Protein AF-D3B3D6-F1 (afdb_monomer)

Structure (mmCIF, N/CA/C/O backbone):
data_AF-D3B3D6-F1
#
_entry.id   AF-D3B3D6-F1
#
loop_
_atom_site.group_PDB
_atom_site.id
_atom_site.type_symbol
_atom_site.label_atom_id
_atom_site.label_alt_id
_atom_site.label_comp_id
_atom_site.label_asym_id
_atom_site.label_entity_id
_atom_site.label_seq_id
_atom_site.pdbx_PDB_ins_code
_atom_site.Cartn_x
_atom_site.Cartn_y
_atom_site.Cartn_z
_atom_site.occupancy
_atom_site.B_iso_or_equiv
_atom_site.auth_seq_id
_atom_site.auth_comp_id
_atom_site.auth_asym_id
_atom_site.auth_atom_id
_atom_site.pdbx_PDB_model_num
ATOM 1 N N . MET A 1 1 ? 12.688 -12.152 -46.794 1.00 41.19 1 MET A N 1
ATOM 2 C CA . MET A 1 1 ? 12.476 -12.694 -45.439 1.00 41.19 1 MET A CA 1
ATOM 3 C C . MET A 1 1 ? 13.083 -11.679 -44.487 1.00 41.19 1 MET A C 1
ATOM 5 O O . MET A 1 1 ? 14.293 -11.686 -44.304 1.00 41.19 1 MET A O 1
ATOM 9 N N . GLU A 1 2 ? 12.304 -10.694 -44.035 1.00 43.59 2 GLU A N 1
ATOM 10 C CA . GLU A 1 2 ? 12.806 -9.728 -43.050 1.00 43.59 2 GLU A CA 1
ATOM 11 C C . GLU A 1 2 ? 13.083 -10.497 -41.760 1.00 43.59 2 GLU A C 1
ATOM 13 O O . GLU A 1 2 ? 12.178 -11.093 -41.178 1.00 43.59 2 GLU A O 1
ATOM 18 N N . MET A 1 3 ? 14.352 -10.561 -41.352 1.00 46.94 3 MET A N 1
ATOM 19 C CA . MET A 1 3 ? 14.678 -11.007 -40.004 1.00 46.94 3 MET A CA 1
ATOM 20 C C . MET A 1 3 ? 13.991 -10.034 -39.052 1.00 46.94 3 MET A C 1
ATOM 22 O O . MET A 1 3 ? 14.329 -8.850 -39.057 1.00 46.94 3 MET A O 1
ATOM 26 N N . ASN A 1 4 ? 13.031 -10.523 -38.264 1.00 58.44 4 ASN A N 1
ATOM 27 C CA . ASN A 1 4 ? 12.518 -9.790 -37.114 1.00 58.44 4 ASN A CA 1
ATOM 28 C C . ASN A 1 4 ? 13.718 -9.469 -36.225 1.00 58.44 4 ASN A C 1
ATOM 30 O O . ASN A 1 4 ? 14.244 -10.347 -35.543 1.00 58.44 4 ASN A O 1
ATOM 34 N N . LYS A 1 5 ? 14.201 -8.230 -36.300 1.00 76.69 5 LYS A N 1
ATOM 35 C CA . LYS A 1 5 ? 15.296 -7.767 -35.460 1.00 76.69 5 LYS A CA 1
ATOM 36 C C . LYS A 1 5 ? 14.731 -7.602 -34.057 1.00 76.69 5 LYS A C 1
ATOM 38 O O . LYS A 1 5 ? 13.876 -6.752 -33.832 1.00 76.69 5 LYS A O 1
ATOM 43 N N . THR A 1 6 ? 15.156 -8.470 -33.152 1.00 84.19 6 THR A N 1
ATOM 44 C CA . THR A 1 6 ? 14.723 -8.469 -31.756 1.00 84.19 6 THR A CA 1
ATOM 45 C C . THR A 1 6 ? 15.751 -7.764 -30.892 1.00 84.19 6 THR A C 1
ATOM 47 O O . THR A 1 6 ? 16.949 -7.986 -31.067 1.00 84.19 6 THR A O 1
ATOM 50 N N . ILE A 1 7 ? 15.279 -6.956 -29.950 1.00 87.25 7 ILE A N 1
ATOM 51 C CA . ILE A 1 7 ? 16.109 -6.364 -28.904 1.00 87.25 7 ILE A CA 1
ATOM 52 C C . ILE A 1 7 ? 16.272 -7.391 -27.780 1.00 87.25 7 ILE A C 1
ATOM 54 O O . ILE A 1 7 ? 15.295 -7.979 -27.305 1.00 87.25 7 ILE A O 1
ATOM 58 N N . ASP A 1 8 ? 17.516 -7.605 -27.371 1.00 90.62 8 ASP A N 1
ATOM 59 C CA . ASP A 1 8 ? 17.886 -8.415 -26.216 1.00 90.62 8 ASP A CA 1
ATOM 60 C C . ASP A 1 8 ? 17.621 -7.602 -24.939 1.00 90.62 8 ASP A C 1
ATOM 62 O O . ASP A 1 8 ? 18.253 -6.567 -24.721 1.00 90.62 8 ASP A O 1
ATOM 66 N N . LEU A 1 9 ? 16.625 -8.007 -24.146 1.00 92.94 9 LEU A N 1
ATOM 67 C CA . LEU A 1 9 ? 16.167 -7.270 -22.966 1.00 92.94 9 LEU A CA 1
ATOM 68 C C . LEU A 1 9 ? 16.469 -8.064 -21.697 1.00 92.94 9 LEU A C 1
ATOM 70 O O . LEU A 1 9 ? 15.846 -9.097 -21.435 1.00 92.94 9 LEU A O 1
ATOM 74 N N . GLU A 1 10 ? 17.382 -7.535 -20.894 1.00 95.06 10 GLU A N 1
ATOM 75 C CA . GLU A 1 10 ? 17.834 -8.128 -19.641 1.00 95.06 10 GLU A CA 1
ATOM 76 C C . GLU A 1 10 ? 17.326 -7.327 -18.438 1.00 95.06 10 GLU A C 1
ATOM 78 O O . GLU A 1 10 ? 17.214 -6.100 -18.477 1.00 95.06 10 GLU A O 1
ATOM 83 N N . PHE A 1 11 ? 17.015 -8.035 -17.352 1.00 94.69 11 PHE A N 1
ATOM 84 C CA . PHE A 1 11 ? 16.519 -7.448 -16.110 1.00 94.69 11 PHE A CA 1
ATOM 85 C C . PHE A 1 11 ? 17.409 -7.867 -14.949 1.00 94.69 11 PHE A C 1
ATOM 87 O O . PHE A 1 11 ? 17.513 -9.054 -14.634 1.00 94.69 11 PHE A O 1
ATOM 94 N N . GLU A 1 12 ? 18.006 -6.893 -14.275 1.00 93.69 12 GLU A N 1
ATOM 95 C CA . GLU A 1 12 ? 18.933 -7.125 -13.175 1.00 93.69 12 GLU A CA 1
ATOM 96 C C . GLU A 1 12 ? 18.367 -6.630 -11.847 1.00 93.69 12 GLU A C 1
ATOM 98 O O . GLU A 1 12 ? 17.811 -5.536 -11.739 1.00 93.69 12 GLU A O 1
ATOM 103 N N . ASN A 1 13 ? 18.541 -7.436 -10.795 1.00 90.25 13 ASN A N 1
ATOM 104 C CA . ASN A 1 13 ? 18.093 -7.127 -9.432 1.00 90.25 13 ASN A CA 1
ATOM 105 C C . ASN A 1 13 ? 16.583 -6.846 -9.291 1.00 90.25 13 ASN A C 1
ATOM 107 O O . ASN A 1 13 ? 16.141 -6.318 -8.271 1.00 90.25 13 ASN A O 1
ATOM 111 N N . ILE A 1 14 ? 15.772 -7.243 -10.275 1.00 91.31 14 ILE A N 1
ATOM 112 C CA . ILE A 1 14 ? 14.314 -7.111 -10.243 1.00 91.31 14 ILE A CA 1
ATOM 113 C C . ILE A 1 14 ? 13.702 -8.457 -9.859 1.00 91.31 14 ILE A C 1
ATOM 115 O O . ILE A 1 14 ? 13.936 -9.473 -10.507 1.00 91.31 14 ILE A O 1
ATOM 119 N N . ARG A 1 15 ? 12.864 -8.473 -8.818 1.00 88.31 15 ARG A N 1
ATOM 120 C CA . ARG A 1 15 ? 12.203 -9.691 -8.317 1.00 88.31 15 ARG A CA 1
ATOM 121 C C . ARG A 1 15 ? 10.987 -10.103 -9.160 1.00 88.31 15 ARG A C 1
ATOM 123 O O . ARG A 1 15 ? 9.993 -10.550 -8.611 1.00 88.31 15 ARG A O 1
ATOM 130 N N . SER A 1 16 ? 11.030 -9.941 -10.478 1.00 92.06 16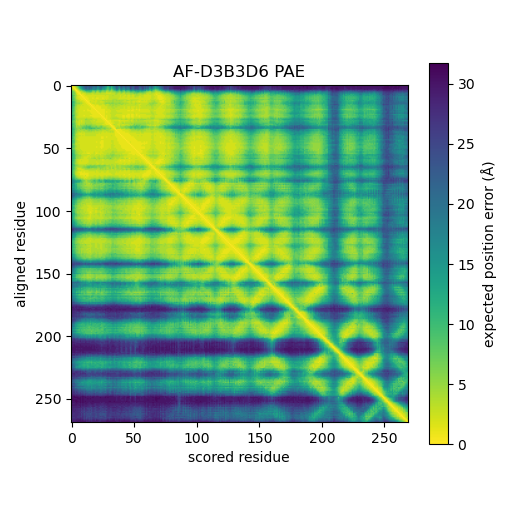 SER A N 1
ATOM 131 C CA . SER A 1 16 ? 9.928 -10.322 -11.376 1.00 92.06 16 SER A CA 1
ATOM 132 C C . SER A 1 16 ? 10.446 -11.181 -12.517 1.00 92.06 16 SER A C 1
ATOM 134 O O . SER A 1 16 ? 11.591 -11.048 -12.934 1.00 92.06 16 SER A O 1
ATOM 136 N N . ASN A 1 17 ? 9.584 -12.037 -13.056 1.00 93.62 17 ASN A N 1
ATOM 137 C CA . ASN A 1 17 ? 9.917 -12.836 -14.229 1.00 93.62 17 ASN A CA 1
ATOM 138 C C . ASN A 1 17 ? 10.117 -11.932 -15.468 1.00 93.62 17 ASN A C 1
ATOM 140 O O . ASN A 1 17 ? 9.250 -11.112 -15.780 1.00 93.62 17 ASN A O 1
ATOM 144 N N . SER A 1 18 ? 11.219 -12.117 -16.201 1.00 92.88 18 SER A N 1
ATOM 145 C CA . SER A 1 18 ? 11.573 -11.333 -17.396 1.00 92.88 18 SER A CA 1
ATOM 146 C C . SER A 1 18 ? 10.506 -11.365 -18.494 1.00 92.88 18 SER A C 1
ATOM 148 O O . SER A 1 18 ? 10.247 -10.354 -19.145 1.00 92.88 18 SER A O 1
ATOM 150 N N . GLU A 1 19 ? 9.832 -12.498 -18.685 1.00 92.69 19 GLU A N 1
ATOM 151 C CA . GLU A 1 19 ? 8.743 -12.633 -19.652 1.00 92.69 19 GLU A CA 1
ATOM 152 C C . GLU A 1 19 ? 7.517 -11.815 -19.234 1.00 92.69 19 GLU A C 1
ATOM 154 O O . GLU A 1 19 ? 6.909 -11.135 -20.064 1.00 92.69 19 GLU A O 1
ATOM 159 N N . TYR A 1 20 ? 7.176 -11.826 -17.942 1.00 94.00 20 TYR A N 1
ATOM 160 C CA . TYR A 1 20 ? 6.113 -10.977 -17.403 1.00 94.00 20 TYR A CA 1
ATOM 161 C C . TYR A 1 20 ? 6.436 -9.494 -17.613 1.00 94.00 20 TYR A C 1
ATOM 163 O O . TYR A 1 20 ? 5.579 -8.748 -18.096 1.00 94.00 20 TYR A O 1
ATOM 171 N N . LEU A 1 21 ? 7.668 -9.075 -17.310 1.00 94.56 21 LEU A N 1
ATOM 172 C CA . LEU A 1 21 ? 8.109 -7.692 -17.489 1.00 94.56 21 LEU A CA 1
ATOM 173 C C . LEU A 1 21 ? 8.059 -7.270 -18.959 1.00 94.56 21 LEU A C 1
ATOM 175 O O . LEU A 1 21 ? 7.470 -6.236 -19.279 1.00 94.56 21 LEU A O 1
ATOM 179 N N . ARG A 1 22 ? 8.582 -8.104 -19.866 1.00 94.31 22 ARG A N 1
ATOM 180 C CA . ARG A 1 22 ? 8.547 -7.836 -21.308 1.00 94.31 22 ARG A CA 1
ATOM 181 C C . ARG A 1 22 ? 7.118 -7.726 -21.827 1.00 94.31 22 ARG A C 1
ATOM 183 O O . ARG A 1 22 ? 6.804 -6.786 -22.545 1.00 94.31 22 ARG A O 1
ATOM 190 N N . ARG A 1 23 ? 6.225 -8.643 -21.446 1.00 94.12 23 ARG A N 1
ATOM 191 C CA . ARG A 1 23 ? 4.823 -8.630 -21.903 1.00 94.12 23 ARG A CA 1
ATOM 192 C C . ARG A 1 23 ? 4.019 -7.455 -21.346 1.00 94.12 23 ARG A C 1
ATOM 194 O O . ARG A 1 23 ? 3.112 -6.982 -22.029 1.00 94.12 23 ARG A O 1
ATOM 201 N N . THR A 1 24 ? 4.324 -7.017 -20.126 1.00 93.94 24 THR A N 1
ATOM 202 C CA . THR A 1 24 ? 3.530 -6.008 -19.407 1.00 93.94 24 THR A CA 1
ATOM 203 C C . THR A 1 24 ? 4.013 -4.588 -19.681 1.00 93.94 24 THR A C 1
ATOM 205 O O . THR A 1 24 ? 3.191 -3.723 -19.970 1.00 93.94 24 THR A O 1
ATOM 208 N N . TYR A 1 25 ? 5.326 -4.354 -19.628 1.00 94.94 25 TYR A N 1
ATOM 209 C CA . TYR A 1 25 ? 5.914 -3.012 -19.694 1.00 94.94 25 TYR A CA 1
ATOM 210 C C . TYR A 1 25 ? 6.617 -2.735 -21.029 1.00 94.94 25 TYR A C 1
ATOM 212 O O . TYR A 1 25 ? 6.580 -1.609 -21.510 1.00 94.94 25 TYR A O 1
ATOM 220 N N . PHE A 1 26 ? 7.166 -3.763 -21.687 1.00 95.06 26 PHE A N 1
ATOM 221 C CA . PHE A 1 26 ? 8.016 -3.599 -22.879 1.00 95.06 26 PHE A CA 1
ATOM 222 C C . PHE A 1 26 ? 7.494 -4.338 -24.120 1.00 95.06 26 PHE A C 1
ATOM 224 O O . PHE A 1 26 ? 8.266 -4.787 -24.968 1.00 95.06 26 PHE A O 1
ATOM 231 N N . LYS A 1 27 ? 6.167 -4.480 -24.249 1.00 92.38 27 LYS A N 1
ATOM 232 C CA . LYS A 1 27 ? 5.526 -5.322 -25.278 1.00 92.38 27 LYS A CA 1
ATOM 233 C C . LYS A 1 27 ? 5.940 -4.965 -26.709 1.00 92.38 27 LYS A C 1
ATOM 235 O O . LYS A 1 27 ? 5.967 -5.838 -27.569 1.00 92.38 27 LYS A O 1
ATOM 240 N N . ASN A 1 28 ? 6.222 -3.688 -26.964 1.00 91.06 28 ASN A N 1
ATOM 241 C CA . ASN A 1 28 ? 6.511 -3.163 -28.297 1.00 91.06 28 ASN A CA 1
ATOM 242 C C . ASN A 1 28 ? 7.973 -2.731 -28.467 1.00 91.06 28 ASN A C 1
ATOM 244 O O . ASN A 1 28 ? 8.266 -2.015 -29.422 1.00 91.06 28 ASN A O 1
ATOM 248 N N . ILE A 1 29 ? 8.873 -3.148 -27.570 1.00 89.75 29 ILE A N 1
ATOM 249 C CA . ILE A 1 29 ? 10.264 -2.677 -27.559 1.00 89.75 29 ILE A CA 1
ATOM 250 C C . ILE A 1 29 ? 10.967 -2.896 -28.907 1.00 89.75 29 ILE A C 1
ATOM 252 O O . ILE A 1 29 ? 11.635 -1.996 -29.405 1.00 89.75 29 ILE A O 1
ATOM 256 N N . ASP A 1 30 ? 10.703 -4.029 -29.564 1.00 89.44 30 ASP A N 1
ATOM 257 C CA . ASP A 1 30 ? 11.322 -4.410 -30.840 1.00 89.44 30 ASP A CA 1
ATOM 258 C C . ASP A 1 30 ? 11.006 -3.434 -31.996 1.00 89.44 30 ASP A C 1
ATOM 260 O O . ASP A 1 30 ? 11.740 -3.378 -32.979 1.00 89.44 30 ASP A O 1
ATOM 264 N N . ARG A 1 31 ? 9.953 -2.606 -31.882 1.00 87.44 31 ARG A N 1
ATOM 265 C CA . ARG A 1 31 ? 9.626 -1.573 -32.888 1.00 87.44 31 ARG A CA 1
ATOM 266 C C . ARG A 1 31 ? 10.635 -0.429 -32.929 1.00 87.44 31 ARG A C 1
ATOM 268 O O . ARG A 1 31 ? 10.688 0.286 -33.924 1.00 87.44 31 ARG A O 1
ATOM 275 N N . TYR A 1 32 ? 11.403 -0.254 -31.859 1.00 85.50 32 TYR A N 1
ATOM 276 C CA . TYR A 1 32 ? 12.372 0.829 -31.704 1.00 85.50 32 TYR A CA 1
ATOM 277 C C . TYR A 1 32 ? 13.808 0.380 -32.010 1.00 85.50 32 TYR A C 1
ATOM 279 O O . TYR A 1 32 ? 14.767 1.091 -31.696 1.00 85.50 32 TYR A O 1
ATOM 287 N N . TYR A 1 33 ? 13.970 -0.796 -32.630 1.00 81.56 33 TYR A N 1
ATOM 288 C CA . TYR A 1 33 ? 15.270 -1.326 -33.029 1.00 81.56 33 TYR A CA 1
ATOM 289 C C . TYR A 1 33 ? 16.022 -0.328 -33.925 1.00 81.56 33 TYR A C 1
ATOM 291 O O . TYR A 1 33 ? 15.515 0.113 -34.956 1.00 81.56 33 TYR A O 1
ATOM 299 N N . GLY A 1 34 ? 17.258 0.013 -33.550 1.00 73.38 34 GLY A N 1
ATOM 300 C CA . GLY A 1 34 ? 18.117 0.937 -34.301 1.00 73.38 34 GLY A CA 1
ATOM 301 C C . GLY A 1 34 ? 17.789 2.428 -34.132 1.00 73.38 34 GLY A C 1
ATOM 302 O O . GLY A 1 34 ? 18.557 3.268 -34.596 1.00 73.38 34 GLY A O 1
ATOM 303 N N . THR A 1 35 ? 16.708 2.790 -33.431 1.00 83.44 35 THR A N 1
ATOM 304 C CA . THR A 1 35 ? 16.364 4.187 -33.107 1.00 83.44 35 THR A CA 1
ATOM 305 C C . THR A 1 35 ? 16.658 4.491 -31.639 1.00 83.44 35 THR A C 1
ATOM 307 O O . THR A 1 35 ? 15.764 4.458 -30.795 1.00 83.44 35 THR A O 1
ATOM 310 N N . ARG A 1 36 ? 17.923 4.801 -31.322 1.00 82.12 36 ARG A N 1
ATOM 311 C CA . ARG A 1 36 ? 18.407 4.939 -29.933 1.00 82.12 36 ARG A CA 1
ATOM 312 C C . ARG A 1 36 ? 17.620 5.955 -29.099 1.00 82.12 36 ARG A C 1
ATOM 314 O O . ARG A 1 36 ? 17.351 5.677 -27.941 1.00 82.12 36 ARG A O 1
ATOM 321 N N . ALA A 1 37 ? 17.254 7.106 -29.667 1.00 85.56 37 ALA A N 1
ATOM 322 C CA . ALA A 1 37 ? 16.509 8.140 -28.942 1.00 85.56 37 ALA A CA 1
ATOM 323 C C . ALA A 1 37 ? 15.120 7.640 -28.505 1.00 85.56 37 ALA A C 1
ATOM 325 O O . ALA A 1 37 ? 14.843 7.567 -27.318 1.00 85.56 37 ALA A O 1
ATOM 326 N N . HIS A 1 38 ? 14.302 7.168 -29.450 1.00 87.62 38 HIS A N 1
ATOM 327 C CA . HIS A 1 38 ? 12.963 6.652 -29.147 1.00 87.62 38 HIS A CA 1
ATOM 328 C C . HIS A 1 38 ? 12.973 5.396 -28.271 1.00 87.62 38 HIS A C 1
ATOM 330 O O . HIS A 1 38 ? 12.057 5.191 -27.481 1.00 87.62 38 HIS A O 1
ATOM 336 N N . LEU A 1 39 ? 14.005 4.555 -28.401 1.00 89.69 39 LEU A N 1
ATOM 337 C CA . LEU A 1 39 ? 14.180 3.393 -27.537 1.00 89.69 39 LEU A CA 1
ATOM 338 C C . LEU A 1 39 ? 14.406 3.816 -26.079 1.00 89.69 39 LEU A C 1
ATOM 340 O O . LEU A 1 39 ? 13.811 3.222 -25.187 1.00 89.69 39 LEU A O 1
ATOM 344 N N . ARG A 1 40 ? 15.226 4.848 -25.840 1.00 91.12 40 ARG A N 1
ATOM 345 C CA . ARG A 1 40 ? 15.470 5.392 -24.495 1.00 91.12 40 ARG A CA 1
ATOM 346 C C . ARG A 1 40 ? 14.193 5.939 -23.867 1.00 91.12 40 ARG A C 1
ATOM 348 O O . ARG A 1 40 ? 13.861 5.513 -22.767 1.00 91.12 40 ARG A O 1
ATOM 355 N N . ASP A 1 41 ? 13.456 6.774 -24.599 1.00 91.81 41 ASP A N 1
ATOM 356 C CA . ASP A 1 41 ? 12.187 7.346 -24.125 1.00 91.81 41 ASP A CA 1
ATOM 357 C C . ASP A 1 41 ? 11.190 6.236 -23.744 1.00 91.81 41 ASP A C 1
ATOM 359 O O . ASP A 1 41 ? 10.588 6.253 -22.673 1.00 91.81 41 ASP A O 1
ATOM 363 N N . TYR A 1 42 ? 11.071 5.203 -24.588 1.00 93.81 42 TYR A N 1
ATOM 364 C CA . TYR A 1 42 ? 10.188 4.063 -24.329 1.00 93.81 42 TYR A CA 1
ATOM 365 C C . TYR A 1 42 ? 10.602 3.248 -23.093 1.00 93.81 42 TYR A C 1
ATOM 367 O O . TYR A 1 42 ? 9.743 2.765 -22.349 1.00 93.81 42 TYR A O 1
ATOM 375 N N . ILE A 1 43 ? 11.909 3.063 -22.874 1.00 94.62 43 ILE A N 1
ATOM 376 C CA . ILE A 1 43 ? 12.417 2.348 -21.698 1.00 94.62 43 ILE A CA 1
ATOM 377 C C . ILE A 1 43 ? 12.139 3.149 -20.429 1.00 94.62 43 ILE A C 1
ATOM 379 O O . ILE A 1 43 ? 11.680 2.573 -19.442 1.00 94.62 43 ILE A O 1
ATOM 383 N N . GLU A 1 44 ? 12.383 4.456 -20.465 1.00 95.12 44 GLU A N 1
ATOM 384 C CA . GLU A 1 44 ? 12.149 5.360 -19.342 1.00 95.12 44 GLU A CA 1
ATOM 385 C C . GLU A 1 44 ? 10.669 5.372 -18.937 1.00 95.12 44 GLU A C 1
ATOM 387 O O . GLU A 1 44 ? 10.355 5.138 -17.769 1.00 95.12 44 GLU A O 1
ATOM 392 N N . ASP A 1 45 ? 9.752 5.488 -19.901 1.00 95.00 45 ASP A N 1
ATOM 393 C CA . ASP A 1 45 ? 8.310 5.359 -19.659 1.00 95.00 45 ASP A CA 1
ATOM 394 C C . ASP A 1 45 ? 7.953 4.003 -19.023 1.00 95.00 45 ASP A C 1
ATOM 396 O O . ASP A 1 45 ? 7.160 3.927 -18.077 1.00 95.00 45 ASP A O 1
ATOM 400 N N . GLY A 1 46 ? 8.553 2.915 -19.516 1.00 95.38 46 GLY A N 1
ATOM 401 C CA . GLY A 1 46 ? 8.376 1.574 -18.961 1.00 95.38 46 GLY A CA 1
ATOM 402 C C . GLY A 1 46 ? 8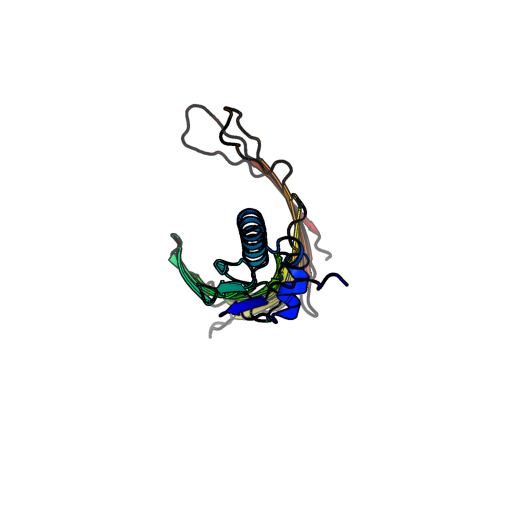.840 1.470 -17.506 1.00 95.38 46 GLY A C 1
ATOM 403 O O . GLY A 1 46 ? 8.131 0.898 -16.674 1.00 95.38 46 GLY A O 1
ATOM 404 N N . ILE A 1 47 ? 9.986 2.069 -17.178 1.00 95.31 47 ILE A N 1
ATOM 405 C CA . ILE A 1 47 ? 10.532 2.116 -15.815 1.00 95.31 47 ILE A CA 1
ATOM 406 C C . ILE A 1 47 ? 9.636 2.947 -14.898 1.00 95.31 47 ILE A C 1
ATOM 408 O O . ILE A 1 47 ? 9.303 2.477 -13.812 1.00 95.31 47 ILE A O 1
ATOM 412 N N . ILE A 1 48 ? 9.158 4.111 -15.342 1.00 95.19 48 ILE A N 1
ATOM 413 C CA . ILE A 1 48 ? 8.216 4.944 -14.575 1.00 95.19 48 ILE A CA 1
ATOM 414 C C . ILE A 1 48 ? 6.934 4.158 -14.256 1.00 95.19 48 ILE A C 1
ATOM 416 O O . ILE A 1 48 ? 6.409 4.216 -13.140 1.00 95.19 48 ILE A O 1
ATOM 420 N N . LEU A 1 49 ? 6.421 3.379 -15.213 1.00 94.31 49 LEU A N 1
ATOM 421 C CA . LEU A 1 49 ? 5.267 2.506 -14.985 1.00 94.31 49 LEU A CA 1
ATOM 422 C C . LEU A 1 49 ? 5.578 1.385 -13.985 1.00 94.31 49 LEU A C 1
ATOM 424 O O . LEU A 1 49 ? 4.747 1.095 -13.124 1.00 94.31 49 LEU A O 1
ATOM 428 N N . MET A 1 50 ? 6.761 0.774 -14.070 1.00 94.50 50 MET A N 1
ATOM 429 C CA . MET A 1 50 ? 7.221 -0.238 -13.116 1.00 94.50 50 MET A CA 1
ATOM 430 C C . MET A 1 50 ? 7.369 0.334 -11.700 1.00 94.50 50 MET A C 1
ATOM 432 O O . MET A 1 50 ? 6.949 -0.315 -10.741 1.00 94.50 50 MET A O 1
ATOM 436 N N . GLU A 1 51 ? 7.910 1.544 -11.554 1.00 93.00 51 GLU A N 1
ATOM 437 C CA . GLU A 1 51 ? 8.001 2.263 -10.277 1.00 93.00 51 GLU A CA 1
ATOM 438 C C . GLU A 1 51 ? 6.615 2.523 -9.690 1.00 93.00 51 GLU A C 1
ATOM 440 O O . GLU A 1 51 ? 6.335 2.182 -8.538 1.00 93.00 51 GLU A O 1
ATOM 445 N N . ARG A 1 52 ? 5.701 3.050 -10.510 1.00 91.38 52 ARG A N 1
ATOM 446 C CA . ARG A 1 52 ? 4.320 3.340 -10.109 1.00 91.38 52 ARG A CA 1
ATOM 447 C C . ARG A 1 52 ? 3.559 2.091 -9.661 1.00 91.38 52 ARG A C 1
ATOM 449 O O . ARG A 1 52 ? 2.784 2.154 -8.706 1.00 91.38 52 ARG A O 1
ATOM 456 N N . ASP A 1 53 ? 3.750 0.978 -10.358 1.00 92.75 53 ASP A N 1
ATOM 457 C CA . ASP A 1 53 ? 3.086 -0.296 -10.069 1.00 92.75 53 ASP A CA 1
ATOM 458 C C . ASP A 1 53 ? 3.765 -1.063 -8.909 1.00 92.75 53 ASP A C 1
ATOM 460 O O . ASP A 1 53 ? 3.300 -2.135 -8.506 1.00 92.75 53 ASP A O 1
ATOM 464 N N . GLY A 1 54 ? 4.859 -0.527 -8.354 1.00 91.56 54 GLY A N 1
ATOM 465 C CA . GLY A 1 54 ? 5.607 -1.140 -7.260 1.00 91.56 54 GLY A CA 1
ATOM 466 C C . GLY A 1 54 ? 6.341 -2.409 -7.685 1.00 91.56 54 GLY A C 1
ATOM 467 O O . GLY A 1 54 ? 6.388 -3.369 -6.926 1.00 91.56 54 GLY A O 1
ATOM 468 N N . ILE A 1 55 ? 6.866 -2.461 -8.909 1.00 94.00 55 ILE A N 1
ATOM 469 C CA . ILE A 1 55 ? 7.749 -3.539 -9.385 1.00 94.00 55 ILE A CA 1
ATOM 470 C C . ILE A 1 55 ? 9.181 -3.329 -8.887 1.00 94.00 55 ILE A C 1
ATOM 472 O O . ILE A 1 55 ? 9.882 -4.294 -8.570 1.00 94.00 55 ILE A O 1
ATOM 476 N N . LEU A 1 56 ? 9.605 -2.071 -8.816 1.00 92.38 56 LEU A N 1
ATOM 477 C CA . LEU A 1 56 ? 10.897 -1.630 -8.307 1.00 92.38 56 LEU A CA 1
ATOM 478 C C . LEU A 1 56 ? 10.734 -0.248 -7.661 1.00 92.38 56 LEU A C 1
ATOM 480 O O . LEU A 1 56 ? 9.774 0.457 -7.951 1.00 92.38 56 LEU A O 1
ATOM 484 N N . SER A 1 57 ? 11.631 0.126 -6.749 1.00 88.69 57 SER A N 1
ATOM 485 C CA . SER A 1 57 ? 11.559 1.440 -6.084 1.00 88.69 57 SER A CA 1
ATOM 486 C C . SER A 1 57 ? 12.222 2.553 -6.879 1.00 88.69 57 SER A C 1
ATOM 488 O O . SER A 1 57 ? 11.861 3.711 -6.719 1.00 88.69 57 SER A O 1
ATOM 490 N N . GLN A 1 58 ? 13.268 2.200 -7.624 1.00 92.00 58 GLN A N 1
ATOM 491 C CA . GLN A 1 58 ? 14.048 3.118 -8.437 1.00 92.00 58 GLN A CA 1
ATOM 492 C C . GLN A 1 58 ? 14.793 2.310 -9.498 1.00 92.00 58 GLN A C 1
ATOM 494 O O . GLN A 1 58 ? 15.540 1.384 -9.143 1.00 92.00 58 GLN A O 1
ATOM 499 N N . GLY A 1 59 ? 14.540 2.614 -10.765 1.00 91.19 59 GLY A N 1
ATOM 500 C CA . GLY A 1 59 ? 15.114 1.910 -11.907 1.00 91.19 59 GLY A CA 1
ATOM 501 C C . GLY A 1 59 ? 16.196 2.726 -12.599 1.00 91.19 59 GLY A C 1
ATOM 502 O O . GLY A 1 59 ? 16.201 3.951 -12.537 1.00 91.19 59 GLY A O 1
ATOM 503 N N . ASP A 1 60 ? 17.105 2.025 -13.258 1.00 94.56 60 ASP A N 1
ATOM 504 C CA . ASP A 1 60 ? 18.058 2.586 -14.210 1.00 94.56 60 ASP A CA 1
ATOM 505 C C . ASP A 1 60 ? 18.133 1.676 -15.436 1.00 94.56 60 ASP A C 1
ATOM 507 O O . ASP A 1 60 ? 17.653 0.534 -15.405 1.00 94.56 60 ASP A O 1
ATOM 511 N N . TYR A 1 61 ? 18.726 2.166 -16.518 1.00 95.19 61 TYR A N 1
ATOM 512 C CA . TYR A 1 61 ? 18.894 1.381 -17.727 1.00 95.19 61 TYR A CA 1
ATOM 513 C C . TYR A 1 61 ? 20.175 1.701 -18.492 1.00 95.19 61 TYR A C 1
ATOM 515 O O . TYR A 1 61 ? 20.680 2.822 -18.509 1.00 95.19 61 TYR A O 1
ATOM 523 N N . LEU A 1 62 ? 20.660 0.696 -19.216 1.00 93.94 62 LEU A N 1
ATOM 524 C CA . LEU A 1 62 ? 21.760 0.811 -20.164 1.00 93.94 62 LEU A CA 1
ATOM 525 C C . LEU A 1 62 ? 21.299 0.328 -21.537 1.00 93.94 62 LEU A C 1
ATOM 527 O O . LEU A 1 62 ? 20.656 -0.711 -21.661 1.00 93.94 62 LEU A O 1
ATOM 531 N N . VAL A 1 63 ? 21.644 1.088 -22.578 1.00 91.69 63 VAL A N 1
ATOM 532 C CA . VAL A 1 63 ? 21.382 0.730 -23.980 1.00 91.69 63 VAL A CA 1
ATOM 533 C C . VAL A 1 63 ? 22.711 0.626 -24.710 1.00 91.69 63 VAL A C 1
ATOM 535 O O . VAL A 1 63 ? 23.468 1.609 -24.732 1.00 91.69 63 VAL A O 1
ATOM 538 N N . SER A 1 64 ? 22.966 -0.529 -25.331 1.00 88.94 64 SER A N 1
ATOM 539 C CA . SER A 1 64 ? 24.161 -0.766 -26.144 1.00 88.94 64 SER A CA 1
ATOM 540 C C . SER A 1 64 ? 24.283 0.254 -27.280 1.00 88.94 64 SER A C 1
ATOM 542 O O . SER A 1 64 ? 23.307 0.887 -27.696 1.00 88.94 64 SER A O 1
ATOM 544 N N . ASP A 1 65 ? 25.496 0.452 -27.790 1.00 82.56 65 ASP A N 1
ATOM 545 C CA . ASP A 1 65 ? 25.747 1.489 -28.798 1.00 82.56 65 ASP A CA 1
ATOM 546 C C . ASP A 1 65 ? 25.057 1.220 -30.140 1.00 82.56 65 ASP A C 1
ATOM 548 O O . ASP A 1 65 ? 24.664 2.161 -30.828 1.00 82.56 65 ASP A O 1
ATOM 552 N N . ASP A 1 66 ? 24.839 -0.050 -30.472 1.00 82.00 66 ASP A N 1
ATOM 553 C CA . ASP A 1 66 ? 24.087 -0.508 -31.641 1.00 82.00 66 ASP A CA 1
ATOM 554 C C . ASP A 1 66 ? 22.565 -0.598 -31.399 1.00 82.00 66 ASP A C 1
ATOM 556 O O . ASP A 1 66 ? 21.808 -0.873 -32.332 1.00 82.00 66 ASP A O 1
ATOM 560 N N . GLY A 1 67 ? 22.101 -0.357 -30.165 1.00 80.56 67 GLY A N 1
ATOM 561 C CA . GLY A 1 67 ? 20.690 -0.424 -29.775 1.00 80.56 67 GLY A CA 1
ATOM 562 C C . GLY A 1 67 ? 20.082 -1.827 -29.838 1.00 80.56 67 GLY A C 1
ATOM 563 O O . GLY A 1 67 ? 18.857 -1.950 -29.880 1.00 80.56 67 GLY A O 1
ATOM 564 N N . SER A 1 68 ? 20.914 -2.871 -29.885 1.00 85.62 68 SER A N 1
ATOM 565 C CA . SER A 1 68 ? 20.474 -4.268 -29.951 1.00 85.62 68 SER A CA 1
ATOM 566 C C . SER A 1 68 ? 20.227 -4.883 -28.573 1.00 85.62 68 SER A C 1
ATOM 568 O O . SER A 1 68 ? 19.452 -5.834 -28.479 1.00 85.62 68 SER A O 1
ATOM 570 N N . ARG A 1 69 ? 20.829 -4.328 -27.511 1.00 90.38 69 ARG A N 1
ATOM 571 C CA . ARG A 1 69 ? 20.687 -4.794 -26.129 1.00 90.38 69 ARG A CA 1
ATOM 572 C C . ARG A 1 69 ? 20.294 -3.669 -25.180 1.00 90.38 69 ARG A C 1
ATOM 574 O O . ARG A 1 69 ? 20.829 -2.559 -25.237 1.00 90.38 69 ARG A O 1
ATOM 581 N N . VAL A 1 70 ? 19.381 -3.999 -24.276 1.00 93.81 70 VAL A N 1
ATOM 582 C CA . VAL A 1 70 ? 18.904 -3.139 -23.199 1.00 93.81 70 VAL A CA 1
ATOM 583 C C . VAL A 1 70 ? 18.979 -3.911 -21.889 1.00 93.81 70 VAL A C 1
ATOM 585 O O . VAL A 1 70 ? 18.427 -5.003 -21.781 1.00 93.81 70 VAL A O 1
ATOM 588 N N . THR A 1 71 ? 19.598 -3.313 -20.881 1.00 95.44 71 THR A N 1
ATOM 589 C CA . THR A 1 71 ? 19.626 -3.850 -19.519 1.00 95.44 71 THR A CA 1
ATOM 590 C C . THR A 1 71 ? 18.888 -2.881 -18.610 1.00 95.44 71 THR A C 1
ATOM 592 O O . THR A 1 71 ? 19.232 -1.701 -18.568 1.00 95.44 71 THR A O 1
ATOM 595 N N . VAL A 1 72 ? 17.864 -3.360 -17.905 1.00 95.75 72 VAL A N 1
ATOM 596 C CA . VAL A 1 72 ? 17.113 -2.587 -16.906 1.00 95.75 72 VAL A CA 1
ATOM 597 C C . VAL A 1 72 ? 17.478 -3.096 -15.517 1.00 95.75 72 VAL A C 1
ATOM 599 O O . VAL A 1 72 ? 17.312 -4.282 -15.225 1.00 95.75 72 VAL A O 1
ATOM 602 N N . THR A 1 73 ? 17.922 -2.202 -14.640 1.00 94.88 73 THR A N 1
ATOM 603 C CA . THR A 1 73 ? 18.462 -2.559 -13.324 1.00 94.88 73 THR A CA 1
ATOM 604 C C . THR A 1 73 ? 17.689 -1.858 -12.212 1.00 94.88 73 THR A C 1
ATOM 606 O O . THR A 1 73 ? 17.451 -0.653 -12.258 1.00 94.88 73 THR A O 1
ATOM 609 N N . ALA A 1 74 ? 17.309 -2.594 -11.165 1.00 92.06 74 ALA A N 1
ATOM 610 C CA . ALA A 1 74 ? 16.794 -1.978 -9.941 1.00 92.06 74 ALA A CA 1
ATOM 611 C C . ALA A 1 74 ? 17.953 -1.480 -9.062 1.00 92.06 74 ALA A C 1
ATOM 613 O O . ALA A 1 74 ? 18.743 -2.281 -8.558 1.00 92.06 74 ALA A O 1
ATOM 614 N N . ILE A 1 75 ? 18.025 -0.166 -8.821 1.00 88.25 75 ILE A N 1
ATOM 615 C CA . ILE A 1 75 ? 19.075 0.450 -7.986 1.00 88.25 75 ILE A CA 1
ATOM 616 C C . ILE A 1 75 ? 18.882 0.080 -6.508 1.00 88.25 75 ILE A C 1
ATOM 618 O O . ILE A 1 75 ? 19.842 -0.130 -5.764 1.00 88.25 75 ILE A O 1
ATOM 622 N N . LYS A 1 76 ? 17.625 0.002 -6.058 1.00 84.56 76 LYS A N 1
ATOM 623 C CA . LYS A 1 76 ? 17.264 -0.276 -4.662 1.00 84.56 76 LYS A CA 1
ATOM 624 C C . LYS A 1 76 ? 16.529 -1.604 -4.553 1.00 84.56 76 LYS A C 1
ATOM 626 O O . LYS A 1 76 ? 15.618 -1.886 -5.322 1.00 84.56 76 LYS A O 1
ATOM 631 N N . ARG A 1 77 ? 16.852 -2.373 -3.507 1.00 73.69 77 ARG A N 1
ATOM 632 C CA . ARG A 1 77 ? 16.230 -3.677 -3.195 1.00 73.69 77 ARG A CA 1
ATOM 633 C C . ARG A 1 77 ? 14.758 -3.596 -2.759 1.00 73.69 77 ARG A C 1
ATOM 635 O O . ARG A 1 77 ? 14.157 -4.632 -2.498 1.00 73.69 77 ARG A O 1
ATOM 642 N N . GLY A 1 78 ? 14.205 -2.388 -2.640 1.00 81.50 78 GLY A N 1
ATOM 643 C CA . GLY A 1 78 ? 12.807 -2.148 -2.290 1.00 81.50 78 GLY A CA 1
ATOM 644 C C . GLY A 1 78 ? 12.398 -2.583 -0.891 1.00 81.50 78 GLY A C 1
ATOM 645 O O . GLY A 1 78 ? 11.233 -2.886 -0.686 1.00 81.50 78 GLY A O 1
ATOM 646 N N . ILE A 1 79 ? 13.334 -2.615 0.060 1.00 88.69 79 ILE A N 1
ATOM 647 C CA . ILE A 1 79 ? 13.046 -2.800 1.486 1.00 88.69 79 ILE A CA 1
ATOM 648 C C . ILE A 1 79 ? 13.267 -1.457 2.182 1.00 88.69 79 ILE A C 1
ATOM 650 O O . ILE A 1 79 ? 14.342 -0.871 2.035 1.00 88.69 79 ILE A O 1
ATOM 654 N N . SER A 1 80 ? 12.279 -0.994 2.941 1.00 88.12 80 SER A N 1
ATOM 655 C CA . SER A 1 80 ? 12.330 0.250 3.718 1.00 88.12 80 SER A CA 1
ATOM 656 C C . SER A 1 80 ? 12.002 -0.013 5.181 1.00 88.12 80 SER A C 1
ATOM 658 O O . SER A 1 80 ? 11.080 -0.762 5.496 1.00 88.12 80 SER A O 1
ATOM 660 N N . LEU A 1 81 ? 12.778 0.604 6.072 1.00 92.31 81 LEU A N 1
ATOM 661 C CA . LEU A 1 81 ? 12.524 0.640 7.506 1.00 92.31 81 LEU A CA 1
ATOM 662 C C . LEU A 1 81 ? 12.494 2.102 7.936 1.00 92.31 81 LEU A C 1
ATOM 664 O O . LEU A 1 81 ? 13.527 2.768 7.944 1.00 92.31 81 LEU A O 1
ATOM 668 N N . ASP A 1 82 ? 11.320 2.563 8.337 1.00 90.00 82 ASP A N 1
ATOM 669 C CA . ASP A 1 82 ? 11.080 3.931 8.767 1.00 90.00 82 ASP A CA 1
ATOM 670 C C . ASP A 1 82 ? 10.684 3.939 10.240 1.00 90.00 82 ASP A C 1
ATOM 672 O O . ASP A 1 82 ? 9.937 3.083 10.715 1.00 90.00 82 ASP A O 1
ATOM 676 N N . THR A 1 83 ? 11.191 4.903 11.001 1.00 90.19 83 THR A N 1
ATOM 677 C CA . THR A 1 83 ? 10.757 5.132 12.382 1.00 90.19 83 THR A CA 1
ATOM 678 C C . THR A 1 83 ? 10.525 6.616 12.595 1.00 90.19 83 THR A C 1
ATOM 680 O O . THR A 1 83 ? 11.414 7.425 12.347 1.00 90.19 83 THR A O 1
ATOM 683 N N . SER A 1 84 ? 9.334 6.968 13.071 1.00 89.62 84 SER A N 1
ATOM 684 C CA . SER A 1 84 ? 8.934 8.337 13.373 1.00 89.62 84 SER A CA 1
ATOM 685 C C . SER A 1 84 ? 8.549 8.481 14.844 1.00 89.62 84 SER A C 1
ATOM 687 O O . SER A 1 84 ? 7.975 7.576 15.454 1.00 89.62 84 SER A O 1
ATOM 689 N N . PHE A 1 85 ? 8.858 9.649 15.401 1.00 86.19 85 PHE A N 1
ATOM 690 C CA . PHE A 1 85 ? 8.415 10.082 16.721 1.00 86.19 85 PHE A CA 1
ATOM 691 C C . PHE A 1 85 ? 7.528 11.303 16.527 1.00 86.19 85 PHE A C 1
ATOM 693 O O . PHE A 1 85 ? 7.972 12.319 15.993 1.00 86.19 85 PHE A O 1
ATOM 700 N N . ASN A 1 86 ? 6.268 11.179 16.913 1.00 81.69 86 ASN A N 1
ATOM 701 C CA . ASN A 1 86 ? 5.291 12.245 16.773 1.00 81.69 86 ASN A CA 1
ATOM 702 C C . ASN A 1 86 ? 5.291 13.145 18.021 1.00 81.69 86 ASN A C 1
ATOM 704 O O . ASN A 1 86 ? 5.797 12.777 19.082 1.00 81.69 86 ASN A O 1
ATOM 708 N N . THR A 1 87 ? 4.719 14.345 17.904 1.00 78.62 87 THR A N 1
ATOM 709 C CA . THR A 1 87 ? 4.642 15.333 18.999 1.00 78.62 87 THR A CA 1
ATOM 710 C C . THR A 1 87 ? 3.771 14.881 20.169 1.00 78.62 87 THR A C 1
ATOM 712 O O . THR A 1 87 ? 3.937 15.365 21.282 1.00 78.62 87 THR A O 1
ATOM 715 N N . ASP A 1 88 ? 2.865 13.935 19.933 1.00 78.50 88 ASP A N 1
ATOM 716 C CA . ASP A 1 88 ? 2.094 13.222 20.955 1.00 78.50 88 ASP A CA 1
ATOM 717 C C . ASP A 1 88 ? 2.899 12.074 21.607 1.00 78.50 88 ASP A C 1
ATOM 719 O O . ASP A 1 88 ? 2.319 11.189 22.229 1.00 78.50 88 ASP A O 1
ATOM 723 N N . LEU A 1 89 ? 4.229 12.069 21.426 1.00 79.12 89 LEU A N 1
ATOM 724 C CA . LEU A 1 89 ? 5.200 11.041 21.826 1.00 79.12 89 LEU A CA 1
ATOM 725 C C . LEU A 1 89 ? 4.857 9.626 21.337 1.00 79.12 89 LEU A C 1
ATOM 727 O O . LEU A 1 89 ? 5.413 8.645 21.837 1.00 79.12 89 LEU A O 1
ATOM 731 N N . THR A 1 90 ? 3.985 9.500 20.336 1.00 83.56 90 THR A N 1
ATOM 732 C CA . THR A 1 90 ? 3.745 8.221 19.680 1.00 83.56 90 THR A CA 1
ATOM 733 C C . THR A 1 90 ? 4.971 7.860 18.851 1.00 83.56 90 THR A C 1
ATOM 735 O O . THR A 1 90 ? 5.380 8.601 17.951 1.00 83.56 90 THR A O 1
ATOM 738 N N . LYS A 1 91 ? 5.560 6.697 19.136 1.00 87.75 91 LYS A N 1
ATOM 739 C CA . LYS A 1 91 ? 6.604 6.105 18.298 1.00 87.75 91 LYS A CA 1
ATOM 740 C C . LYS A 1 91 ? 5.947 5.168 17.300 1.00 87.75 91 LYS A C 1
ATOM 742 O O . LYS A 1 91 ? 5.230 4.259 17.712 1.00 87.75 91 LYS A O 1
ATOM 747 N N . LYS A 1 92 ? 6.227 5.346 16.014 1.00 90.81 92 LYS A N 1
ATOM 748 C CA . LYS A 1 92 ? 5.750 4.481 14.931 1.00 90.81 92 LYS A CA 1
ATOM 749 C C . LYS A 1 92 ? 6.938 3.941 14.150 1.00 90.81 92 LYS A C 1
ATOM 751 O O . LYS A 1 92 ? 7.805 4.702 13.739 1.00 90.81 92 LYS A O 1
ATOM 756 N N . THR A 1 93 ? 6.967 2.636 13.933 1.00 92.62 93 THR A N 1
ATOM 757 C CA . THR A 1 93 ? 7.961 1.944 13.114 1.00 92.62 93 THR A CA 1
ATOM 758 C C . THR A 1 93 ? 7.237 1.219 11.989 1.00 92.62 93 THR A C 1
ATOM 760 O O . THR A 1 93 ? 6.281 0.489 12.237 1.00 92.62 93 THR A O 1
ATOM 763 N N . THR A 1 94 ? 7.680 1.434 10.754 1.00 93.31 94 THR A N 1
ATOM 764 C CA . THR A 1 94 ? 7.129 0.811 9.547 1.00 93.31 94 THR A CA 1
ATOM 765 C C . THR A 1 94 ? 8.238 0.048 8.844 1.00 93.31 94 THR A C 1
ATOM 767 O O . THR A 1 94 ? 9.307 0.597 8.604 1.00 93.31 94 THR A O 1
ATOM 770 N N . LEU A 1 95 ? 7.989 -1.213 8.520 1.00 94.88 95 LEU A N 1
ATOM 771 C CA . LEU A 1 95 ? 8.852 -2.035 7.680 1.00 94.88 95 LEU A CA 1
ATOM 772 C C . LEU A 1 95 ? 8.051 -2.412 6.441 1.00 94.88 95 LEU A C 1
ATOM 774 O O . LEU A 1 95 ? 6.969 -2.975 6.584 1.00 94.88 95 LEU A O 1
ATOM 778 N N . SER A 1 96 ? 8.557 -2.154 5.242 1.00 94.38 96 SER A N 1
ATOM 779 C CA . SER A 1 96 ? 7.889 -2.602 4.021 1.00 94.38 96 SER A CA 1
ATOM 780 C C . SER A 1 96 ? 8.847 -3.134 2.967 1.00 94.38 96 SER A C 1
ATOM 782 O O . SER A 1 96 ? 10.058 -2.908 2.996 1.00 94.38 96 SER A O 1
ATOM 784 N N . MET A 1 97 ? 8.284 -3.944 2.078 1.00 93.31 97 MET A N 1
ATOM 785 C CA . MET A 1 97 ? 8.944 -4.604 0.971 1.00 93.31 97 MET A CA 1
ATOM 786 C C . MET A 1 97 ? 8.089 -4.430 -0.281 1.00 93.31 97 MET A C 1
ATOM 788 O O . MET A 1 97 ? 6.943 -4.881 -0.343 1.00 93.31 97 MET A O 1
ATOM 792 N N . ILE A 1 98 ? 8.675 -3.809 -1.292 1.00 93.06 98 ILE A N 1
ATOM 793 C CA . ILE A 1 98 ? 8.092 -3.643 -2.616 1.00 93.06 98 ILE A CA 1
ATOM 794 C C . ILE A 1 98 ? 8.270 -4.934 -3.414 1.00 93.06 98 ILE A C 1
ATOM 796 O O . ILE A 1 98 ? 9.272 -5.643 -3.287 1.00 93.06 98 ILE A O 1
ATOM 800 N N . ASN A 1 99 ? 7.274 -5.235 -4.239 1.00 93.06 99 ASN A N 1
ATOM 801 C CA . ASN A 1 99 ? 7.241 -6.378 -5.135 1.00 93.06 99 ASN A CA 1
ATOM 802 C C . ASN A 1 99 ? 7.570 -7.738 -4.475 1.00 93.06 99 ASN A C 1
ATOM 804 O O . ASN A 1 99 ? 8.398 -8.498 -4.992 1.00 93.06 99 ASN A O 1
ATOM 808 N N . PRO A 1 100 ? 6.941 -8.094 -3.340 1.00 91.25 100 PRO A N 1
ATOM 809 C CA . PRO A 1 100 ? 7.274 -9.322 -2.615 1.00 91.25 100 PRO A CA 1
ATOM 810 C C . PRO A 1 100 ? 7.038 -10.591 -3.452 1.00 91.25 100 PRO A C 1
ATOM 812 O O . PRO A 1 100 ? 7.754 -11.573 -3.264 1.00 91.25 100 PRO A O 1
ATOM 815 N N . PHE A 1 101 ? 6.084 -10.551 -4.392 1.00 91.38 101 PHE A N 1
ATOM 816 C CA . PHE A 1 101 ? 5.634 -11.697 -5.197 1.00 91.38 101 PHE A CA 1
ATOM 817 C C . PHE A 1 101 ? 5.969 -11.602 -6.697 1.00 91.38 101 PHE A C 1
ATOM 819 O O . PHE A 1 101 ? 5.536 -12.451 -7.467 1.00 91.38 101 PHE A O 1
ATOM 826 N N . GLY A 1 102 ? 6.690 -10.569 -7.139 1.00 90.44 102 GLY A N 1
ATOM 827 C CA . GLY A 1 102 ? 7.100 -10.416 -8.544 1.00 90.44 102 GLY A CA 1
ATOM 828 C C . GLY A 1 102 ? 6.033 -9.946 -9.532 1.00 90.44 102 GLY A C 1
ATOM 829 O O . GLY A 1 102 ? 6.244 -10.007 -10.743 1.00 90.44 102 GLY A O 1
ATOM 830 N N . HIS A 1 103 ? 4.899 -9.456 -9.031 1.00 91.38 103 HIS A N 1
ATOM 831 C CA . HIS A 1 103 ? 3.793 -8.926 -9.836 1.00 91.38 103 HIS A CA 1
ATOM 832 C C . HIS A 1 103 ? 3.398 -7.489 -9.460 1.00 91.38 103 HIS A C 1
ATOM 834 O O . HIS A 1 103 ? 2.342 -7.009 -9.877 1.00 91.38 103 HIS A O 1
ATOM 840 N N . GLY A 1 104 ? 4.253 -6.798 -8.708 1.00 90.94 104 GLY A N 1
ATOM 841 C CA . GLY A 1 104 ? 4.037 -5.442 -8.217 1.00 90.94 104 GLY A CA 1
ATOM 842 C C . GLY A 1 104 ? 3.357 -5.403 -6.850 1.00 90.94 104 GLY A C 1
ATOM 843 O O . GLY A 1 104 ? 3.003 -6.438 -6.274 1.00 90.94 104 GLY A O 1
ATOM 844 N N . GLY A 1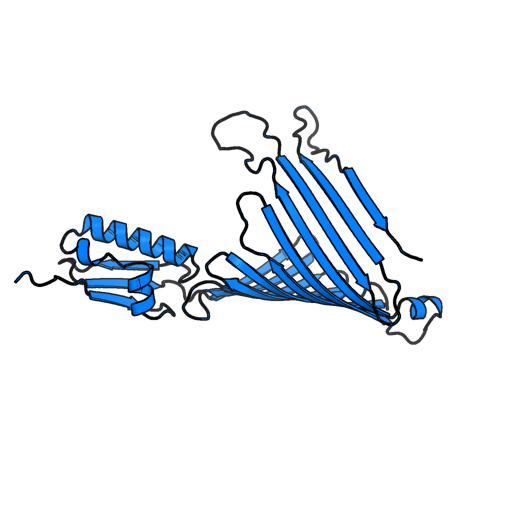 105 ? 3.165 -4.191 -6.338 1.00 91.69 105 GLY A N 1
ATOM 845 C CA . GLY A 1 105 ? 2.594 -3.947 -5.016 1.00 91.69 105 GLY A CA 1
ATOM 846 C C . GLY A 1 105 ? 3.618 -3.917 -3.877 1.00 91.69 105 GLY A C 1
ATOM 847 O O . GLY A 1 105 ? 4.824 -3.807 -4.086 1.00 91.69 105 GLY A O 1
ATOM 848 N N . GLU A 1 106 ? 3.117 -3.988 -2.650 1.00 94.38 106 GLU A N 1
ATOM 849 C CA . GLU A 1 106 ? 3.880 -3.770 -1.423 1.00 94.38 106 GLU A CA 1
ATOM 850 C C . GLU A 1 106 ? 3.318 -4.628 -0.284 1.00 94.38 106 GLU A C 1
ATOM 852 O O . GLU A 1 106 ? 2.105 -4.746 -0.119 1.00 94.38 106 GLU A O 1
ATOM 857 N N . LEU A 1 107 ? 4.198 -5.225 0.513 1.00 94.69 107 LEU A N 1
ATOM 858 C CA . LEU A 1 107 ? 3.856 -5.862 1.782 1.00 94.69 107 LEU A CA 1
ATOM 859 C C . LEU A 1 107 ? 4.579 -5.107 2.889 1.00 94.69 107 LEU A C 1
ATOM 861 O O . LEU A 1 107 ? 5.780 -4.872 2.781 1.00 94.69 107 LEU A O 1
ATOM 865 N N . GLY A 1 108 ? 3.886 -4.767 3.965 1.00 95.12 108 GLY A N 1
ATOM 866 C CA . GLY A 1 108 ? 4.525 -4.112 5.092 1.00 95.12 108 GLY A CA 1
ATOM 867 C C . GLY A 1 108 ? 3.876 -4.421 6.423 1.00 95.12 108 GLY A C 1
ATOM 868 O O . GLY A 1 108 ? 2.786 -4.981 6.503 1.00 95.12 108 GLY A O 1
ATOM 869 N N . GLY A 1 109 ? 4.594 -4.064 7.474 1.00 95.00 109 GLY A N 1
ATOM 870 C CA . GLY A 1 109 ? 4.136 -4.098 8.843 1.00 95.00 109 GLY A CA 1
ATOM 871 C C . GLY A 1 109 ? 4.352 -2.749 9.506 1.00 95.00 109 GLY A C 1
ATOM 872 O O . GLY A 1 109 ? 5.341 -2.062 9.248 1.00 95.00 109 GLY A O 1
ATOM 873 N N . GLU A 1 110 ? 3.424 -2.382 10.370 1.00 93.38 110 GLU A N 1
ATOM 874 C CA . GLU A 1 110 ? 3.490 -1.189 11.193 1.00 93.38 110 GLU A CA 1
ATOM 875 C C . GLU A 1 110 ? 3.378 -1.593 12.659 1.00 93.38 110 GLU A C 1
ATOM 877 O O . GLU A 1 110 ? 2.558 -2.431 13.024 1.00 93.38 110 GLU A O 1
ATOM 882 N N . ALA A 1 111 ? 4.195 -0.992 13.513 1.00 91.69 111 ALA A N 1
ATOM 883 C CA . ALA A 1 111 ? 4.050 -1.079 14.955 1.00 91.69 111 ALA A CA 1
ATOM 884 C C . ALA A 1 111 ? 4.107 0.330 15.535 1.00 91.69 111 ALA A C 1
ATOM 886 O O . ALA A 1 111 ? 5.003 1.109 15.207 1.00 91.69 111 ALA A O 1
ATOM 887 N N . SER A 1 112 ? 3.172 0.663 16.416 1.00 89.88 112 SER A N 1
ATOM 888 C CA . SER A 1 112 ? 3.154 1.945 17.106 1.00 89.88 112 SER A CA 1
ATOM 889 C C . SER A 1 112 ? 2.927 1.772 18.599 1.00 89.88 112 SER A C 1
ATOM 891 O O . SER A 1 112 ? 2.076 0.978 19.005 1.00 89.88 112 SER A O 1
ATOM 893 N N . VAL A 1 113 ? 3.641 2.559 19.396 1.00 86.75 113 VAL A N 1
ATOM 894 C CA . VAL A 1 113 ? 3.499 2.627 20.852 1.00 86.75 113 VAL A CA 1
ATOM 895 C C . VAL A 1 113 ? 3.172 4.068 21.232 1.00 86.75 113 VAL A C 1
ATOM 897 O O . VAL A 1 113 ? 3.948 4.974 20.921 1.00 86.75 113 VAL A O 1
ATOM 900 N N . GLY A 1 114 ? 2.026 4.276 21.880 1.00 81.19 114 GLY A N 1
ATOM 901 C CA . GLY A 1 114 ? 1.584 5.573 22.404 1.00 81.19 114 GLY A CA 1
ATOM 902 C C . GLY A 1 114 ? 1.790 5.714 23.918 1.00 81.19 114 GLY A C 1
ATOM 903 O O . GLY A 1 114 ? 1.953 4.720 24.629 1.00 81.19 114 GLY A O 1
ATOM 904 N N . ILE A 1 115 ? 1.728 6.953 24.426 1.00 69.50 115 ILE A N 1
ATOM 905 C CA . ILE A 1 115 ? 1.926 7.283 25.857 1.00 69.50 115 ILE A CA 1
ATOM 906 C C . ILE A 1 115 ? 0.910 6.567 26.761 1.00 69.50 115 ILE A C 1
ATOM 908 O O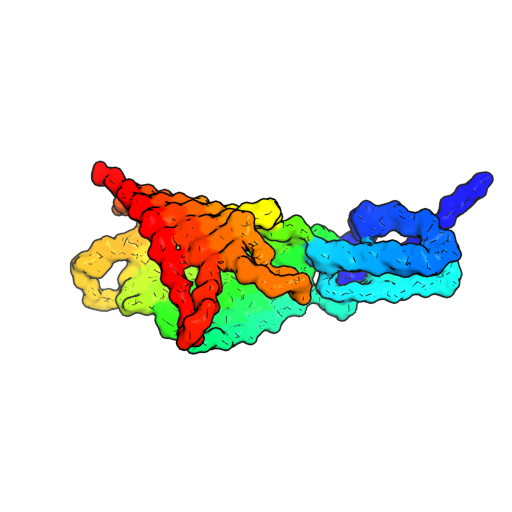 . ILE A 1 115 ? 1.257 6.095 27.841 1.00 69.50 115 ILE A O 1
ATOM 912 N N . PHE A 1 116 ? -0.343 6.435 26.320 1.00 65.69 116 PHE A N 1
ATOM 913 C CA . PHE A 1 116 ? -1.432 5.836 27.104 1.00 65.69 116 PHE A CA 1
ATOM 914 C C . PHE A 1 116 ? -1.437 4.298 27.075 1.00 65.69 116 PHE A C 1
ATOM 916 O O . PHE A 1 116 ? -2.494 3.672 27.125 1.00 65.69 116 PHE A O 1
ATOM 923 N N . LYS A 1 117 ? -0.253 3.675 26.969 1.00 71.25 117 LYS A N 1
ATOM 924 C CA . LYS A 1 117 ? -0.078 2.216 26.843 1.00 71.25 117 LYS A CA 1
ATOM 925 C C . LYS A 1 117 ? -0.853 1.617 25.661 1.00 71.25 117 LYS A C 1
ATOM 927 O O . LYS A 1 117 ? -1.214 0.443 25.688 1.00 71.25 117 LYS A O 1
ATOM 932 N N . THR A 1 118 ? -1.105 2.417 24.626 1.00 79.75 118 THR A N 1
ATOM 933 C CA . THR A 1 118 ? -1.701 1.939 23.380 1.00 79.75 118 THR A CA 1
ATOM 934 C C . THR A 1 118 ? -0.616 1.284 22.539 1.00 79.75 118 THR A C 1
ATOM 936 O O . THR A 1 118 ? 0.348 1.942 22.143 1.00 79.75 118 THR A O 1
ATOM 939 N N . LEU A 1 119 ? -0.777 -0.002 22.255 1.00 84.50 119 LEU A N 1
ATOM 940 C CA . LEU A 1 119 ? 0.040 -0.747 21.308 1.00 84.50 119 LEU A CA 1
ATOM 941 C C . LEU A 1 119 ? -0.811 -1.019 20.071 1.00 84.50 119 LEU A C 1
ATOM 943 O O . LEU A 1 119 ? -1.833 -1.693 20.171 1.00 84.50 119 LEU A O 1
ATOM 947 N N . ASN A 1 120 ? -0.375 -0.542 18.909 1.00 88.88 120 ASN A N 1
ATOM 948 C CA . ASN A 1 120 ? -0.957 -0.954 17.634 1.00 88.88 120 ASN A CA 1
ATOM 949 C C . ASN A 1 120 ? 0.085 -1.731 16.840 1.00 88.88 120 ASN A C 1
ATOM 951 O O . ASN A 1 120 ? 1.248 -1.334 16.782 1.00 88.88 120 ASN A O 1
ATOM 955 N N . GLY A 1 121 ? -0.338 -2.817 16.215 1.00 92.19 121 GLY A N 1
ATOM 956 C CA . GLY A 1 121 ? 0.441 -3.547 15.231 1.00 92.19 121 GLY A CA 1
ATOM 957 C C . GLY A 1 121 ? -0.433 -3.845 14.027 1.00 92.19 121 GLY A C 1
ATOM 958 O O . GLY A 1 121 ? -1.583 -4.240 14.196 1.00 92.19 121 GLY A O 1
ATOM 959 N N . SER A 1 122 ? 0.082 -3.680 12.819 1.00 93.94 122 SER A N 1
ATOM 960 C CA . SER A 1 122 ? -0.622 -4.092 11.614 1.00 93.94 122 SER A CA 1
ATOM 961 C C . SER A 1 122 ? 0.306 -4.712 10.587 1.00 93.94 122 SER A C 1
ATOM 963 O O . SER A 1 122 ? 1.506 -4.454 10.558 1.00 93.94 122 SER A O 1
ATOM 965 N N . LEU A 1 123 ? -0.266 -5.579 9.763 1.00 94.62 123 LEU A N 1
ATOM 966 C CA . LEU A 1 123 ? 0.339 -6.146 8.570 1.00 94.62 123 LEU A CA 1
ATOM 967 C C . LEU A 1 123 ? -0.563 -5.791 7.403 1.00 94.62 123 LEU A C 1
ATOM 969 O O . LEU A 1 123 ? -1.775 -5.983 7.476 1.00 94.62 123 LEU A O 1
ATOM 973 N N . TYR A 1 124 ? 0.009 -5.294 6.319 1.00 95.00 124 TYR A N 1
ATOM 974 C CA . TYR A 1 124 ? -0.750 -4.925 5.142 1.00 95.00 124 TYR A CA 1
ATOM 975 C C . TYR A 1 124 ? -0.124 -5.460 3.868 1.00 95.00 124 TYR A C 1
ATOM 977 O O . TYR A 1 124 ? 1.094 -5.530 3.727 1.00 95.00 124 TYR A O 1
ATOM 985 N N . TYR A 1 125 ? -0.990 -5.768 2.914 1.00 94.25 125 TYR A N 1
ATOM 986 C CA . TYR A 1 125 ? -0.649 -6.002 1.525 1.00 94.25 125 TYR A CA 1
ATOM 987 C C . TYR A 1 125 ? -1.357 -4.962 0.663 1.00 94.25 125 TYR A C 1
ATOM 989 O O . TYR A 1 125 ? -2.547 -4.695 0.835 1.00 94.25 125 TYR A O 1
ATOM 997 N N . LYS A 1 126 ? -0.627 -4.383 -0.278 1.00 93.81 126 LYS A N 1
ATOM 998 C CA . LYS A 1 126 ? -1.132 -3.464 -1.284 1.00 93.81 126 LYS A CA 1
ATOM 999 C C . LYS A 1 126 ? -0.808 -4.036 -2.653 1.00 93.81 126 LYS A C 1
ATOM 1001 O O . LYS A 1 126 ? 0.347 -4.346 -2.928 1.00 93.81 126 LYS A O 1
ATOM 1006 N N . ASP A 1 127 ? -1.802 -4.179 -3.516 1.00 91.94 127 ASP A N 1
ATOM 1007 C CA . ASP A 1 127 ? -1.564 -4.654 -4.879 1.00 91.94 127 ASP A CA 1
ATOM 1008 C C . ASP A 1 127 ? -1.003 -3.539 -5.785 1.00 91.94 127 ASP A C 1
ATOM 1010 O O . ASP A 1 127 ? -0.959 -2.361 -5.414 1.00 91.94 127 ASP A O 1
ATOM 1014 N N . LYS A 1 128 ? -0.597 -3.894 -7.012 1.00 89.88 128 LYS A N 1
ATOM 1015 C CA . LYS A 1 128 ? -0.127 -2.920 -8.016 1.00 89.88 128 LYS A CA 1
ATOM 1016 C C . LYS A 1 128 ? -1.182 -1.883 -8.409 1.00 89.88 128 LYS A C 1
ATOM 1018 O O . LYS A 1 128 ? -0.862 -0.804 -8.900 1.00 89.88 128 LYS A O 1
ATOM 1023 N N . LEU A 1 129 ? -2.462 -2.210 -8.220 1.00 88.25 129 LEU A N 1
ATOM 1024 C CA . LEU A 1 129 ? -3.551 -1.280 -8.473 1.00 88.25 129 LEU A CA 1
ATOM 1025 C C . LEU A 1 129 ? -3.712 -0.308 -7.305 1.00 88.25 129 LEU A C 1
ATOM 1027 O O . LEU A 1 129 ? -4.298 0.743 -7.510 1.00 88.25 129 LEU A O 1
ATOM 1031 N N . GLY A 1 130 ? -3.133 -0.565 -6.138 1.00 86.50 130 GLY A N 1
ATOM 1032 C CA . GLY A 1 130 ? -3.232 0.263 -4.946 1.00 86.50 130 GLY A CA 1
ATOM 1033 C C . GLY A 1 130 ? -4.398 -0.099 -4.028 1.00 86.50 130 GLY A C 1
ATOM 1034 O O . GLY A 1 130 ? -4.684 0.681 -3.121 1.00 86.50 130 GLY A O 1
ATOM 1035 N N . ASN A 1 131 ? -5.058 -1.242 -4.237 1.00 89.81 131 ASN A N 1
ATOM 1036 C CA . ASN A 1 131 ? -5.984 -1.811 -3.261 1.00 89.81 131 ASN A CA 1
ATOM 1037 C C . ASN A 1 131 ? -5.178 -2.321 -2.065 1.00 89.81 131 ASN A C 1
ATOM 1039 O O . ASN A 1 131 ? -4.197 -3.039 -2.255 1.00 89.81 131 ASN A O 1
ATOM 1043 N N . LYS A 1 132 ? -5.588 -1.969 -0.846 1.00 92.31 132 LYS A N 1
ATOM 1044 C CA . LYS A 1 132 ? -4.914 -2.344 0.399 1.00 92.31 132 LYS A CA 1
ATOM 1045 C C . LYS A 1 132 ? -5.794 -3.285 1.217 1.00 92.31 132 LYS A C 1
ATOM 1047 O O . LYS A 1 132 ? -6.954 -2.983 1.485 1.00 92.31 132 LYS A O 1
ATOM 1052 N N . LEU A 1 133 ? -5.221 -4.399 1.647 1.00 92.56 133 LEU A N 1
ATOM 1053 C CA . LEU A 1 133 ? -5.750 -5.268 2.689 1.00 92.56 133 LEU A CA 1
ATOM 1054 C C . LEU A 1 133 ? -4.841 -5.136 3.909 1.00 92.56 133 LEU A C 1
ATOM 1056 O O . LEU A 1 133 ? -3.623 -5.211 3.775 1.00 92.56 133 LEU A O 1
ATOM 1060 N N . GLU A 1 134 ? -5.411 -4.938 5.085 1.00 93.69 134 GLU A N 1
ATOM 1061 C CA . GLU A 1 134 ? -4.668 -4.745 6.325 1.00 93.69 134 GLU A CA 1
ATOM 1062 C C . GLU A 1 134 ? -5.284 -5.573 7.444 1.00 93.69 134 GLU A C 1
ATOM 1064 O O . GLU A 1 134 ? -6.494 -5.561 7.636 1.00 93.69 134 GLU A O 1
ATOM 1069 N N . ILE A 1 135 ? -4.448 -6.283 8.187 1.00 91.56 135 ILE A N 1
ATOM 1070 C CA . ILE A 1 135 ? -4.814 -6.974 9.415 1.00 91.56 135 ILE A CA 1
ATOM 1071 C C . ILE A 1 135 ? -4.152 -6.201 10.540 1.00 91.56 135 ILE A C 1
ATOM 1073 O O . ILE A 1 135 ? -2.933 -6.034 10.529 1.00 91.56 135 ILE A O 1
ATOM 1077 N N . SER A 1 136 ? -4.928 -5.721 11.501 1.00 92.81 136 SER A N 1
ATOM 1078 C CA . SER A 1 136 ? -4.390 -4.951 12.616 1.00 92.81 136 SER A CA 1
ATOM 1079 C C . SER A 1 136 ? -4.860 -5.485 13.956 1.00 92.81 136 SER A C 1
ATOM 1081 O O . SER A 1 136 ? -5.924 -6.092 14.078 1.00 92.81 136 SER A O 1
ATOM 1083 N N . LYS A 1 137 ? -4.021 -5.268 14.959 1.00 90.88 137 LYS A N 1
ATOM 1084 C CA . LYS A 1 137 ? -4.277 -5.547 16.356 1.00 90.88 137 LYS A CA 1
ATOM 1085 C C . LYS A 1 137 ? -3.965 -4.301 17.163 1.00 90.88 137 LYS A C 1
ATOM 1087 O O . LYS A 1 137 ? -2.878 -3.735 17.053 1.00 90.88 137 LYS A O 1
ATOM 1092 N N . LYS A 1 138 ? -4.908 -3.906 18.000 1.00 89.38 138 LYS A N 1
ATOM 1093 C CA . LYS A 1 138 ? -4.807 -2.769 18.899 1.00 89.38 138 LYS A CA 1
ATOM 1094 C C . LYS A 1 138 ? -5.045 -3.238 20.324 1.00 89.38 138 LYS A C 1
ATOM 1096 O O . LYS A 1 138 ? -5.968 -4.002 20.585 1.00 89.38 138 LYS A O 1
ATOM 1101 N N . LEU A 1 139 ? -4.190 -2.797 21.233 1.00 86.31 139 LEU A N 1
ATOM 1102 C CA . LEU A 1 139 ? -4.295 -3.048 22.660 1.00 86.31 139 LEU A CA 1
ATOM 1103 C C . LEU A 1 139 ? -4.241 -1.709 23.387 1.00 86.31 139 LEU A C 1
ATOM 1105 O O . LEU A 1 139 ? -3.278 -0.962 23.228 1.00 86.31 139 LEU A O 1
ATOM 1109 N N . GLU A 1 140 ? -5.256 -1.412 24.186 1.00 85.44 140 GLU A N 1
ATOM 1110 C CA . GLU A 1 140 ? -5.317 -0.228 25.041 1.00 85.44 140 GLU A CA 1
ATOM 1111 C C . GLU A 1 140 ? -5.462 -0.650 26.500 1.00 85.44 140 GLU A C 1
ATOM 1113 O O . GLU A 1 140 ? -6.198 -1.588 26.804 1.00 85.44 140 GLU A O 1
ATOM 1118 N N . ASN A 1 141 ? -4.782 0.060 27.403 1.00 79.62 141 ASN A N 1
ATOM 1119 C CA . ASN A 1 141 ? -4.931 -0.121 28.847 1.00 79.62 141 ASN A CA 1
ATOM 1120 C C . ASN A 1 141 ? -5.133 1.232 29.555 1.00 79.62 141 ASN A C 1
ATOM 1122 O O . ASN A 1 141 ? -4.193 1.765 30.158 1.00 79.62 141 ASN A O 1
ATOM 1126 N N . PRO A 1 142 ? -6.343 1.808 29.471 1.00 66.56 142 PRO A N 1
ATOM 1127 C CA . PRO A 1 142 ? -6.665 3.094 30.079 1.00 66.56 142 PRO A CA 1
ATOM 1128 C C . PRO A 1 142 ? -6.944 3.065 31.600 1.00 66.56 142 PRO A C 1
ATOM 1130 O O . PRO A 1 142 ? -7.677 3.934 32.038 1.00 66.56 142 PRO A O 1
ATOM 1133 N N . ILE A 1 143 ? -6.318 2.176 32.401 1.00 69.38 143 ILE A N 1
ATOM 1134 C CA . ILE A 1 143 ? -6.475 1.949 33.874 1.00 69.38 143 ILE A CA 1
ATOM 1135 C C . ILE A 1 143 ? -7.249 0.649 34.153 1.00 69.38 143 ILE A C 1
ATOM 1137 O O . ILE A 1 143 ? -8.472 0.644 34.140 1.00 69.38 143 ILE A O 1
ATOM 1141 N N . GLU A 1 144 ? -6.519 -0.452 34.386 1.00 68.00 144 GLU A N 1
ATOM 1142 C CA . GLU A 1 144 ? -6.991 -1.807 34.781 1.00 68.00 144 GLU A CA 1
ATOM 1143 C C . GLU A 1 144 ? -8.023 -2.496 33.861 1.00 68.00 144 GLU A C 1
ATOM 1145 O O . GLU A 1 144 ? -8.262 -3.699 33.987 1.00 68.00 144 GLU A O 1
ATOM 1150 N N . LEU A 1 145 ? -8.544 -1.780 32.868 1.00 74.06 145 LEU A N 1
ATOM 1151 C CA . LEU A 1 145 ? -9.360 -2.254 31.764 1.00 74.06 145 LEU A CA 1
ATOM 1152 C C . LEU A 1 145 ? -8.481 -2.407 30.523 1.00 74.06 145 LEU A C 1
ATOM 1154 O O . LEU A 1 145 ? -7.902 -1.441 30.036 1.00 74.06 145 LEU A O 1
ATOM 1158 N N . TYR A 1 146 ? -8.421 -3.613 29.979 1.00 79.88 146 TYR A N 1
ATOM 1159 C CA . TYR A 1 146 ? -7.766 -3.902 28.715 1.00 79.88 146 TYR A CA 1
ATOM 1160 C C . TYR A 1 146 ? -8.806 -3.973 27.612 1.00 79.88 146 TYR A C 1
ATOM 1162 O O . TYR A 1 146 ? -9.797 -4.701 27.715 1.00 79.88 146 TYR A O 1
ATOM 1170 N N . VAL A 1 147 ? -8.550 -3.234 26.541 1.00 82.19 147 VAL A N 1
ATOM 1171 C CA . VAL A 1 147 ? -9.300 -3.317 25.294 1.00 82.19 147 VAL A CA 1
ATOM 1172 C C . VAL A 1 147 ? -8.380 -3.912 24.244 1.00 82.19 147 VAL A C 1
ATOM 1174 O O . VAL A 1 147 ? -7.373 -3.308 23.885 1.00 82.19 147 VAL A O 1
ATOM 1177 N N . GLU A 1 148 ? -8.722 -5.093 23.754 1.00 84.50 148 GLU A N 1
ATOM 1178 C CA . GLU A 1 148 ? -8.051 -5.746 22.638 1.00 84.50 148 GLU A CA 1
ATOM 1179 C C . GLU A 1 148 ? -8.976 -5.716 21.426 1.00 84.50 148 GLU A C 1
ATOM 1181 O O . GLU A 1 148 ? -10.137 -6.109 21.513 1.00 84.50 148 GLU A O 1
ATOM 1186 N N . GLU A 1 149 ? -8.470 -5.250 20.295 1.00 85.25 149 GLU A N 1
ATOM 1187 C CA . GLU A 1 149 ? -9.208 -5.181 19.043 1.00 85.25 149 GLU A CA 1
ATOM 1188 C C . GLU A 1 149 ? -8.372 -5.821 17.938 1.00 85.25 149 GLU A C 1
ATOM 1190 O O . GLU A 1 149 ? -7.217 -5.450 17.737 1.00 85.25 149 GLU A O 1
ATOM 1195 N N . THR A 1 150 ? -8.937 -6.792 17.230 1.00 87.06 150 THR A N 1
ATOM 1196 C CA . THR A 1 150 ? -8.321 -7.411 16.051 1.00 87.06 150 THR A CA 1
ATOM 1197 C C . THR A 1 150 ? -9.232 -7.215 14.863 1.00 87.06 150 THR A C 1
ATOM 1199 O O . THR A 1 150 ? -10.391 -7.617 14.923 1.00 87.06 150 THR A O 1
ATOM 1202 N N . CYS A 1 151 ? -8.728 -6.636 13.778 1.00 88.75 151 CYS A N 1
ATOM 1203 C CA . CYS A 1 151 ? -9.546 -6.367 12.607 1.00 88.75 151 CYS A CA 1
ATOM 1204 C C . CYS A 1 151 ? -8.842 -6.669 11.291 1.00 88.75 151 CYS A C 1
ATOM 1206 O O . CYS A 1 151 ? -7.615 -6.650 11.182 1.00 88.75 151 CYS A O 1
ATOM 1208 N N . ILE A 1 152 ? -9.665 -6.899 10.276 1.00 89.44 152 ILE A N 1
ATOM 1209 C CA . ILE A 1 152 ? -9.297 -6.933 8.872 1.00 89.44 152 ILE A CA 1
ATOM 1210 C C . ILE A 1 152 ? -9.959 -5.726 8.214 1.00 89.44 152 ILE A C 1
ATOM 1212 O O . ILE A 1 152 ? -11.170 -5.524 8.319 1.00 89.44 152 ILE A O 1
ATOM 1216 N N . THR A 1 153 ? -9.153 -4.919 7.539 1.00 89.56 153 THR A N 1
ATOM 1217 C CA . THR A 1 153 ? -9.584 -3.742 6.796 1.00 89.56 153 THR A CA 1
ATOM 1218 C C . THR A 1 153 ? -9.270 -3.926 5.320 1.00 89.56 153 THR A C 1
ATOM 1220 O O . THR A 1 153 ? -8.126 -4.181 4.947 1.00 89.56 153 THR A O 1
ATOM 1223 N N . PHE A 1 154 ? -10.273 -3.757 4.467 1.00 88.75 154 PHE A N 1
ATOM 1224 C CA . PHE A 1 154 ? -10.097 -3.665 3.023 1.00 88.75 154 PHE A CA 1
ATOM 1225 C C . PHE A 1 154 ? -10.359 -2.233 2.561 1.00 88.75 154 PHE A C 1
ATOM 1227 O O . PHE A 1 154 ? -11.450 -1.697 2.760 1.00 88.75 154 PHE A O 1
ATOM 1234 N N . ALA A 1 155 ? -9.360 -1.624 1.930 1.00 87.19 155 ALA A N 1
ATOM 1235 C CA . ALA A 1 155 ? -9.405 -0.280 1.375 1.00 87.19 155 ALA A CA 1
ATOM 1236 C C . 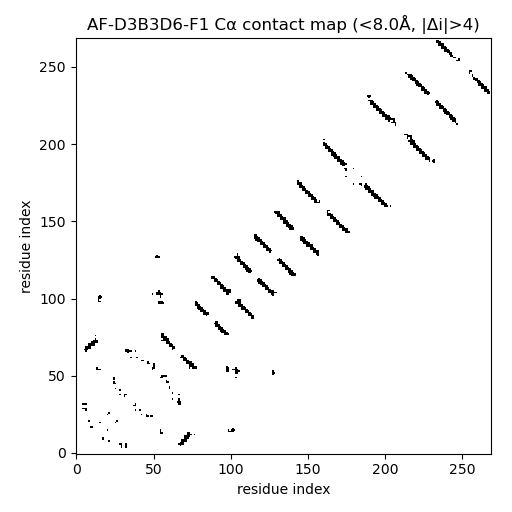ALA A 1 155 ? -9.065 -0.343 -0.127 1.00 87.19 155 ALA A C 1
ATOM 1238 O O . ALA A 1 155 ? -7.883 -0.387 -0.485 1.00 87.19 155 ALA A O 1
ATOM 1239 N N . PRO A 1 156 ? -10.063 -0.389 -1.029 1.00 83.62 156 PRO A N 1
ATOM 1240 C CA . PRO A 1 156 ? -9.810 -0.377 -2.464 1.00 83.62 156 PRO A CA 1
ATOM 1241 C C . PRO A 1 156 ? -9.102 0.909 -2.903 1.00 83.62 156 PRO A C 1
ATOM 1243 O O . PRO A 1 156 ? -9.218 1.959 -2.264 1.00 83.62 156 PRO A O 1
ATOM 1246 N N . LYS A 1 157 ? -8.401 0.837 -4.040 1.00 79.75 157 LYS A N 1
ATOM 1247 C CA . LYS A 1 157 ? -7.812 2.010 -4.681 1.00 79.75 157 LYS A CA 1
ATOM 1248 C C . LYS A 1 157 ? -8.909 3.046 -4.907 1.00 79.75 157 LYS A C 1
ATOM 1250 O O . LYS A 1 157 ? -10.002 2.735 -5.373 1.00 79.75 157 LYS A O 1
ATOM 1255 N N . ASN A 1 158 ? -8.578 4.293 -4.608 1.00 72.94 158 ASN A N 1
ATOM 1256 C CA . ASN A 1 158 ? -9.474 5.425 -4.782 1.00 72.94 158 ASN A CA 1
ATOM 1257 C C . ASN A 1 158 ? -9.993 5.497 -6.225 1.00 72.94 158 ASN A C 1
ATOM 1259 O O . ASN A 1 158 ? -9.204 5.523 -7.174 1.00 72.94 158 ASN A O 1
ATOM 1263 N N . TYR A 1 159 ? -11.309 5.624 -6.375 1.00 62.41 159 TYR A N 1
ATOM 1264 C CA . TYR A 1 159 ? -11.942 5.946 -7.650 1.00 62.41 159 TYR A CA 1
ATOM 1265 C C . TYR A 1 159 ? -12.283 7.434 -7.653 1.00 62.41 159 TYR A C 1
ATOM 1267 O O . TYR A 1 159 ? -13.258 7.878 -7.043 1.00 62.41 159 TYR A O 1
ATOM 1275 N N . GLY A 1 160 ? -11.423 8.227 -8.296 1.00 69.94 160 GLY A N 1
ATOM 1276 C CA . GLY A 1 160 ? -11.564 9.679 -8.359 1.00 69.94 160 GLY A CA 1
ATOM 1277 C C . GLY A 1 160 ? -11.551 10.319 -6.968 1.00 69.94 160 GLY A C 1
ATOM 1278 O O . GLY A 1 160 ? -10.496 10.459 -6.345 1.00 69.94 160 GLY A O 1
ATOM 1279 N N . ARG A 1 161 ? -12.731 10.728 -6.494 1.00 69.56 161 ARG A N 1
ATOM 1280 C CA . ARG A 1 161 ? -12.921 11.414 -5.210 1.00 69.56 161 ARG A CA 1
ATOM 1281 C C . ARG A 1 161 ? -13.578 10.548 -4.125 1.00 69.56 161 ARG A C 1
ATOM 1283 O O . ARG A 1 161 ? -13.876 11.072 -3.055 1.00 69.56 161 ARG A O 1
ATOM 1290 N N . HIS A 1 162 ? -13.786 9.253 -4.374 1.00 76.81 162 HIS A N 1
ATOM 1291 C CA . HIS A 1 162 ? -14.444 8.323 -3.451 1.00 76.81 162 HIS A CA 1
ATOM 1292 C C . HIS A 1 162 ? -13.439 7.348 -2.829 1.00 76.81 162 HIS A C 1
ATOM 1294 O O . HIS A 1 162 ? -12.602 6.766 -3.522 1.00 76.81 162 HIS A O 1
ATOM 1300 N N . TYR A 1 163 ? -13.556 7.173 -1.517 1.00 81.12 163 TYR A N 1
ATOM 1301 C CA . TYR A 1 163 ? -12.665 6.400 -0.664 1.00 81.12 163 TYR A CA 1
ATOM 1302 C C . TYR A 1 163 ? -13.526 5.471 0.184 1.00 81.12 163 TYR A C 1
ATOM 1304 O O . TYR A 1 163 ? -14.304 5.939 1.013 1.00 81.12 163 TYR A O 1
ATOM 1312 N N . PHE A 1 164 ? -13.405 4.168 -0.031 1.00 84.19 164 PHE A N 1
ATOM 1313 C CA . PHE A 1 164 ? -14.168 3.169 0.708 1.00 84.19 164 PHE A CA 1
ATOM 1314 C C . PHE A 1 164 ? -13.238 2.395 1.634 1.00 84.19 164 PHE A C 1
ATOM 1316 O O . PHE A 1 164 ? -12.076 2.168 1.305 1.00 84.19 164 PHE A O 1
ATOM 1323 N N . SER A 1 165 ? -13.753 1.982 2.782 1.00 84.88 165 SER A N 1
ATOM 1324 C CA . SER A 1 165 ? -13.076 1.053 3.676 1.00 84.88 165 SER A CA 1
ATOM 1325 C C . SER A 1 165 ? -14.104 0.149 4.335 1.00 84.88 165 SER A C 1
ATOM 1327 O O . SER A 1 165 ? -15.052 0.641 4.952 1.00 84.88 165 SER A O 1
ATOM 1329 N N . LEU A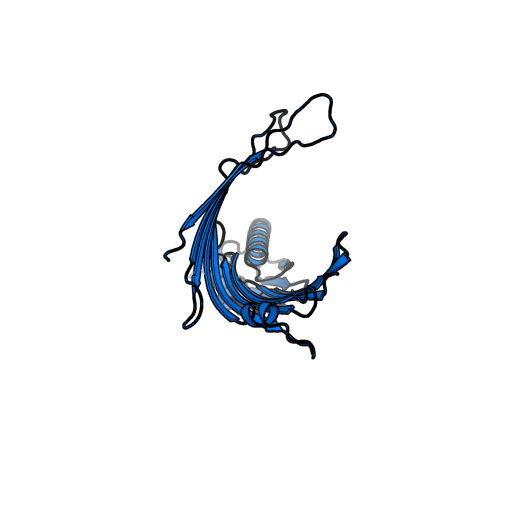 1 166 ? -13.901 -1.157 4.212 1.00 86.19 166 LEU A N 1
ATOM 1330 C CA . LEU A 1 166 ? -14.633 -2.167 4.962 1.00 86.19 166 LEU A CA 1
ATOM 1331 C C . LEU A 1 166 ? -13.756 -2.631 6.117 1.00 86.19 166 LEU A C 1
ATOM 1333 O O . LEU A 1 166 ? -12.603 -2.991 5.904 1.00 86.19 166 LEU A O 1
ATOM 1337 N N . TYR A 1 167 ? -14.316 -2.633 7.312 1.00 88.81 167 TYR A N 1
ATOM 1338 C CA . TYR A 1 167 ? -13.706 -3.101 8.541 1.00 88.81 167 TYR A CA 1
ATOM 1339 C C . TYR A 1 167 ? -14.540 -4.269 9.068 1.00 88.81 167 TYR A C 1
ATOM 1341 O O . TYR A 1 167 ? -15.769 -4.184 9.138 1.00 88.81 167 TYR A O 1
ATOM 1349 N N . ALA A 1 168 ? -13.871 -5.341 9.469 1.00 85.81 168 ALA A N 1
ATOM 1350 C CA . ALA A 1 168 ? -14.460 -6.434 10.225 1.00 85.81 168 ALA A CA 1
ATOM 1351 C C . ALA A 1 168 ? -13.501 -6.822 11.342 1.00 85.81 168 ALA A C 1
ATOM 1353 O O . ALA A 1 168 ? -12.329 -7.088 11.073 1.00 85.81 168 ALA A O 1
ATOM 1354 N N . GLY A 1 169 ? -13.965 -6.842 12.583 1.00 87.12 169 GLY A N 1
ATOM 1355 C CA . GLY A 1 169 ? -13.088 -7.124 13.703 1.00 87.12 169 GLY A CA 1
ATOM 1356 C C . GLY A 1 169 ? -13.809 -7.504 14.975 1.00 87.12 169 GLY A C 1
ATOM 1357 O O . GLY A 1 169 ? -15.006 -7.277 15.135 1.00 87.12 169 GLY A O 1
ATOM 1358 N N . ASP A 1 170 ? -13.027 -8.056 15.886 1.00 84.88 170 ASP A N 1
ATOM 1359 C CA . ASP A 1 170 ? -13.461 -8.461 17.208 1.00 84.88 170 ASP A CA 1
ATOM 1360 C C . ASP A 1 170 ? -12.857 -7.505 18.220 1.00 84.88 170 ASP A C 1
ATOM 1362 O O . ASP A 1 170 ? -11.668 -7.185 18.160 1.00 84.88 170 ASP A O 1
ATOM 1366 N N . ARG A 1 171 ? -13.680 -7.066 19.165 1.00 83.81 171 ARG A N 1
ATOM 1367 C CA . ARG A 1 171 ? -13.257 -6.270 20.306 1.00 83.81 171 ARG A CA 1
ATOM 1368 C C . ARG A 1 171 ? -13.558 -7.031 21.582 1.00 83.81 171 ARG A C 1
ATOM 1370 O O . ARG A 1 171 ? -14.711 -7.370 21.860 1.00 83.81 171 ARG A O 1
ATOM 1377 N N . ARG A 1 172 ? -12.515 -7.249 22.371 1.00 83.62 172 ARG A N 1
ATOM 1378 C CA . ARG A 1 172 ? -12.563 -7.870 23.685 1.00 83.62 172 ARG A CA 1
ATOM 1379 C C . ARG A 1 172 ? -12.209 -6.842 24.747 1.00 83.62 172 ARG A C 1
ATOM 1381 O O . ARG A 1 172 ? -11.171 -6.191 24.669 1.00 83.62 172 ARG A O 1
ATOM 1388 N N . THR A 1 173 ? -13.053 -6.729 25.757 1.00 82.62 173 THR A N 1
ATOM 1389 C CA . THR A 1 173 ? -12.772 -5.968 26.973 1.00 82.62 173 THR A CA 1
ATOM 1390 C C . THR A 1 173 ? -12.617 -6.922 28.144 1.00 82.62 173 THR A C 1
ATOM 1392 O O . THR A 1 173 ? -13.444 -7.814 28.348 1.00 82.62 173 THR A O 1
ATOM 1395 N N . PHE A 1 174 ? -11.546 -6.769 28.914 1.00 80.06 174 PHE A N 1
ATOM 1396 C CA . PHE A 1 174 ? -11.302 -7.568 30.111 1.00 80.06 174 PHE A CA 1
ATOM 1397 C C . PHE A 1 174 ? -10.572 -6.749 31.171 1.00 80.06 174 PHE A C 1
ATOM 1399 O O . PHE A 1 174 ? -9.885 -5.787 30.854 1.00 80.06 174 PHE A O 1
ATOM 1406 N N . ILE A 1 175 ? -10.719 -7.133 32.435 1.00 76.38 175 ILE A N 1
ATOM 1407 C CA . ILE A 1 175 ? -10.100 -6.436 33.566 1.00 76.38 175 ILE A CA 1
ATOM 1408 C C . ILE A 1 175 ? -9.043 -7.322 34.193 1.00 76.38 175 ILE A C 1
ATOM 1410 O O . ILE A 1 175 ? -9.262 -8.523 34.375 1.00 76.38 175 ILE A O 1
ATOM 1414 N N . THR A 1 176 ? -7.910 -6.725 34.545 1.00 66.44 176 THR A N 1
ATOM 1415 C CA . THR A 1 176 ? -6.852 -7.406 35.292 1.00 66.44 176 THR A CA 1
ATOM 1416 C C . THR A 1 176 ? -6.581 -6.630 36.579 1.00 66.44 176 THR A C 1
ATOM 1418 O O . THR A 1 176 ? -6.080 -5.512 36.519 1.00 66.44 176 THR A O 1
ATOM 1421 N N . GLY A 1 177 ? -6.911 -7.222 37.726 1.00 63.91 177 GLY A N 1
ATOM 1422 C CA . GLY A 1 177 ? -6.759 -6.616 39.051 1.00 63.91 177 GLY A CA 1
ATOM 1423 C C . GLY A 1 177 ? -7.407 -7.487 40.133 1.00 63.91 177 GLY A C 1
ATOM 1424 O O . GLY A 1 177 ? -8.298 -8.291 39.833 1.00 63.91 177 GLY A O 1
ATOM 1425 N N . GLU A 1 178 ? -6.934 -7.374 41.378 1.00 58.06 178 GLU A N 1
ATOM 1426 C CA . GLU A 1 178 ? -7.479 -8.114 42.532 1.00 58.06 178 GLU A CA 1
ATOM 1427 C C . GLU A 1 178 ? -8.807 -7.513 43.035 1.00 58.06 178 GLU A C 1
ATOM 1429 O O . GLU A 1 178 ? -9.697 -8.264 43.437 1.00 58.06 178 GLU A O 1
ATOM 1434 N N . ASN A 1 179 ? -9.000 -6.192 42.906 1.00 54.69 179 ASN A N 1
ATOM 1435 C CA . ASN A 1 179 ? -10.263 -5.510 43.209 1.00 54.69 179 ASN A CA 1
ATOM 1436 C C . ASN A 1 179 ? -11.194 -5.530 41.997 1.00 54.69 179 ASN A C 1
ATOM 1438 O O . ASN A 1 179 ? -11.177 -4.663 41.128 1.00 54.69 179 ASN A O 1
ATOM 1442 N N . LYS A 1 180 ? -12.012 -6.578 41.925 1.00 59.75 180 LYS A N 1
ATOM 1443 C CA . LYS A 1 180 ? -13.026 -6.736 40.886 1.00 59.75 180 LYS A CA 1
ATOM 1444 C C . LYS A 1 180 ? -14.329 -6.078 41.333 1.00 59.75 180 LYS A C 1
ATOM 1446 O O . LYS A 1 180 ? -15.252 -6.800 41.714 1.00 59.75 180 LYS A O 1
ATOM 1451 N N . ASP A 1 181 ? -14.392 -4.752 41.279 1.00 65.94 181 ASP A N 1
ATOM 1452 C CA . ASP A 1 181 ? -15.658 -4.039 41.453 1.00 65.94 181 ASP A CA 1
ATOM 1453 C C . ASP A 1 181 ? -16.702 -4.596 40.469 1.00 65.94 181 ASP A C 1
ATOM 1455 O O . ASP A 1 181 ? -16.405 -4.922 39.313 1.00 65.94 181 ASP A O 1
ATOM 1459 N N . GLU A 1 182 ? -17.930 -4.776 40.947 1.00 63.50 182 GLU A N 1
ATOM 1460 C CA . GLU A 1 182 ? -19.023 -5.385 40.181 1.00 63.50 182 GLU A CA 1
A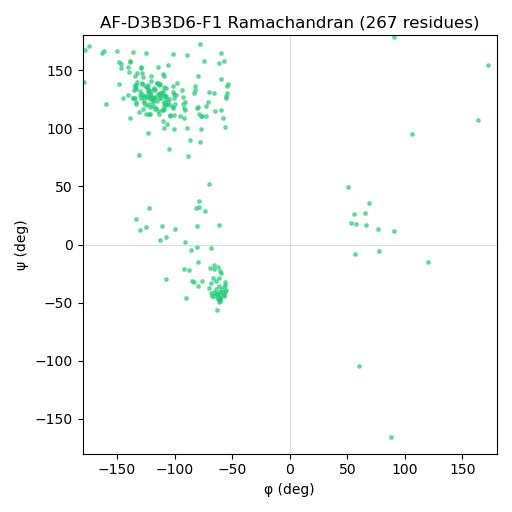TOM 1461 C C . GLU A 1 182 ? -19.356 -4.565 38.922 1.00 63.50 182 GLU A C 1
ATOM 1463 O O . GLU A 1 182 ? -19.586 -5.122 37.849 1.00 63.50 182 GLU A O 1
ATOM 1468 N N . GLU A 1 183 ? -19.250 -3.238 39.026 1.00 62.03 183 GLU A N 1
ATOM 1469 C CA . GLU A 1 183 ? -19.396 -2.289 37.920 1.00 62.03 183 GLU A CA 1
ATOM 1470 C C . GLU A 1 183 ? -18.330 -2.502 36.835 1.00 62.03 183 GLU A C 1
ATOM 1472 O O . GLU A 1 183 ? -18.649 -2.600 35.653 1.00 62.03 183 GLU A O 1
ATOM 1477 N N . MET A 1 184 ? -17.072 -2.701 37.234 1.00 64.38 184 MET A N 1
ATOM 1478 C CA . MET A 1 184 ? -15.975 -3.008 36.319 1.00 64.38 184 MET A CA 1
ATOM 1479 C C . MET A 1 184 ? -16.238 -4.341 35.590 1.00 64.38 184 MET A C 1
ATOM 1481 O O . MET A 1 184 ? -16.151 -4.401 34.362 1.00 64.38 184 MET A O 1
ATOM 1485 N N . ARG A 1 185 ? -16.658 -5.408 36.289 1.00 64.25 185 ARG A N 1
ATOM 1486 C CA . ARG A 1 185 ? -16.968 -6.711 35.653 1.00 64.25 185 ARG A CA 1
ATOM 1487 C C . ARG A 1 185 ? -18.021 -6.616 34.545 1.00 64.25 185 ARG A C 1
ATOM 1489 O O . ARG A 1 185 ? -17.879 -7.315 33.538 1.00 64.25 185 ARG A O 1
ATOM 1496 N N . ASN A 1 186 ? -19.010 -5.735 34.685 1.00 65.44 186 ASN A N 1
ATOM 1497 C CA . ASN A 1 186 ? -20.043 -5.509 33.668 1.00 65.44 186 ASN A CA 1
ATOM 1498 C C . ASN A 1 186 ? -19.495 -4.902 32.365 1.00 65.44 186 ASN A C 1
ATOM 1500 O O . ASN A 1 186 ? -20.139 -4.994 31.322 1.00 65.44 186 ASN A O 1
ATOM 1504 N N . HIS A 1 187 ? -18.289 -4.330 32.392 1.00 66.69 187 HIS A N 1
ATOM 1505 C CA . HIS A 1 187 ? -17.601 -3.813 31.210 1.00 66.69 187 HIS A CA 1
ATOM 1506 C C . HIS A 1 187 ? -16.694 -4.848 30.523 1.00 66.69 187 HIS A C 1
ATOM 1508 O O . HIS A 1 187 ? -16.063 -4.534 29.508 1.00 66.69 187 HIS A O 1
ATOM 1514 N N . THR A 1 188 ? -16.643 -6.091 31.020 1.00 73.06 188 THR A N 1
ATOM 1515 C CA . THR A 1 188 ? -16.002 -7.203 30.305 1.00 73.06 188 THR A CA 1
ATOM 1516 C C . THR A 1 188 ? -16.939 -7.796 29.263 1.00 73.06 188 THR A C 1
ATOM 1518 O O . THR A 1 188 ? -18.124 -8.004 29.511 1.00 73.06 188 THR A O 1
ATOM 1521 N N . GLY A 1 189 ? -16.422 -8.070 28.071 1.00 74.94 189 GLY A N 1
ATOM 1522 C CA . GLY A 1 189 ? -17.263 -8.551 26.988 1.00 74.94 189 GLY A CA 1
ATOM 1523 C C . GLY A 1 189 ? -16.497 -8.859 25.717 1.00 74.94 189 GLY A C 1
ATOM 1524 O O . GLY A 1 189 ? -15.326 -8.510 25.552 1.00 74.94 189 GLY A O 1
ATOM 1525 N N . LEU A 1 190 ? -17.192 -9.537 24.813 1.00 80.19 190 LEU A N 1
ATOM 1526 C CA . LEU A 1 190 ? -16.770 -9.760 23.441 1.00 80.19 190 LEU A CA 1
ATOM 1527 C C . LEU A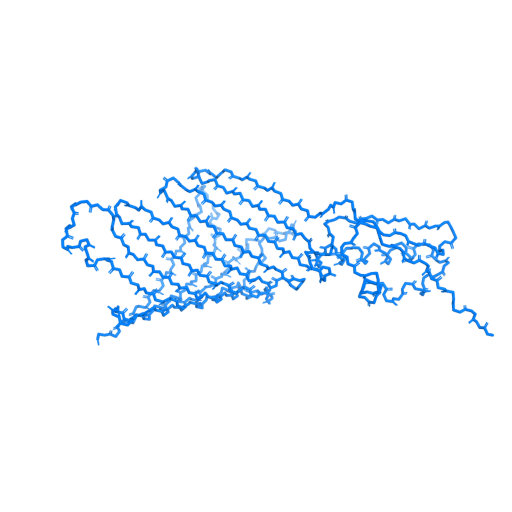 1 190 ? -17.828 -9.146 22.529 1.00 80.19 190 LEU A C 1
ATOM 1529 O O . LEU A 1 190 ? -19.022 -9.386 22.708 1.00 80.19 190 LEU A O 1
ATOM 1533 N N . SER A 1 191 ? -17.380 -8.377 21.547 1.00 78.81 191 SER A N 1
ATOM 1534 C CA . SER A 1 191 ? -18.238 -7.806 20.515 1.00 78.81 191 SER A CA 1
ATOM 1535 C C . SER A 1 191 ? -17.598 -8.001 19.150 1.00 78.81 191 SER A C 1
ATOM 1537 O O . SER A 1 191 ? -16.395 -7.799 18.991 1.00 78.81 191 SER A O 1
ATOM 1539 N N . HIS A 1 192 ? -18.408 -8.385 18.172 1.00 83.38 192 HIS A N 1
ATOM 1540 C CA . HIS A 1 192 ? -18.037 -8.380 16.764 1.00 83.38 192 HIS A CA 1
ATOM 1541 C C . HIS A 1 192 ? -18.484 -7.054 16.172 1.00 83.38 192 HIS A C 1
ATOM 1543 O O . HIS A 1 192 ? -19.618 -6.635 16.401 1.00 83.38 192 HIS A O 1
ATOM 1549 N N . LYS A 1 193 ? -17.611 -6.399 15.416 1.00 82.38 193 LYS A N 1
ATOM 1550 C CA . LYS A 1 193 ? -17.845 -5.100 14.796 1.00 82.38 193 LYS A CA 1
ATOM 1551 C C . LYS A 1 193 ? -17.628 -5.204 13.293 1.00 82.38 193 LYS A C 1
ATOM 1553 O O . LYS A 1 193 ? -16.574 -5.624 12.820 1.00 82.38 193 LYS A O 1
ATOM 1558 N N . LEU A 1 194 ? -18.623 -4.763 12.540 1.00 83.25 194 LEU A N 1
ATOM 1559 C CA . LEU A 1 194 ? -18.575 -4.613 11.093 1.00 83.25 194 LEU A CA 1
ATOM 1560 C C . LEU A 1 194 ? -18.802 -3.143 10.780 1.00 83.25 194 LEU A C 1
ATOM 1562 O O . LEU A 1 194 ? -19.785 -2.562 11.233 1.00 83.25 194 LEU A O 1
ATOM 1566 N N . SER A 1 195 ? -17.900 -2.529 10.024 1.00 83.50 195 SER A N 1
ATOM 1567 C CA . SER A 1 195 ? -18.032 -1.126 9.653 1.00 83.50 195 SER A CA 1
ATOM 1568 C C . SER A 1 195 ? -17.747 -0.896 8.180 1.00 83.50 195 SER A C 1
ATOM 1570 O O . SER A 1 195 ? -16.784 -1.413 7.621 1.00 83.50 195 SER A O 1
ATOM 1572 N N . LEU A 1 196 ? -18.597 -0.094 7.551 1.00 85.19 196 LEU A N 1
ATOM 1573 C CA . LEU A 1 196 ? -18.414 0.399 6.198 1.00 85.19 196 LEU A CA 1
ATOM 1574 C C . LEU A 1 196 ? -18.294 1.916 6.261 1.00 85.19 196 LEU A C 1
ATOM 1576 O O . LEU A 1 196 ? -19.254 2.600 6.615 1.00 85.19 196 LEU A O 1
ATOM 1580 N N . SER A 1 197 ? -17.137 2.435 5.869 1.00 84.62 197 SER A N 1
ATOM 1581 C CA . SER A 1 197 ? -16.903 3.871 5.750 1.00 84.62 197 SER A CA 1
ATOM 1582 C C . SER A 1 197 ? -16.710 4.255 4.289 1.00 84.62 197 SER A C 1
ATOM 1584 O O . SER A 1 197 ? -15.914 3.659 3.562 1.00 84.62 197 SER A O 1
ATOM 1586 N N . HIS A 1 198 ? -17.434 5.284 3.866 1.00 84.56 198 HIS A N 1
ATOM 1587 C CA . HIS A 1 198 ? -17.303 5.934 2.573 1.00 84.56 198 HIS A CA 1
ATOM 1588 C C . HIS A 1 198 ? -16.987 7.405 2.795 1.00 84.56 198 HIS A C 1
ATOM 1590 O O . HIS A 1 198 ? -17.824 8.167 3.271 1.00 84.56 198 HIS A O 1
ATOM 1596 N N . ARG A 1 199 ? -15.777 7.815 2.431 1.00 80.88 199 ARG A N 1
ATOM 1597 C CA . ARG A 1 199 ? -15.353 9.211 2.389 1.00 80.88 199 ARG A CA 1
ATOM 1598 C C . ARG A 1 199 ? -15.382 9.702 0.944 1.00 80.88 199 ARG A C 1
ATOM 1600 O O . ARG A 1 199 ? -14.851 9.052 0.047 1.00 80.88 199 ARG A O 1
ATOM 1607 N N . TYR A 1 200 ? -15.988 10.852 0.705 1.00 78.88 200 TYR A N 1
ATOM 1608 C CA . TYR A 1 200 ? -16.082 11.468 -0.614 1.00 78.88 200 TYR A CA 1
ATOM 1609 C C . TYR A 1 200 ? -15.615 12.916 -0.548 1.00 78.88 200 TYR A C 1
ATOM 1611 O O . TYR A 1 200 ? -15.940 13.648 0.381 1.00 78.88 200 TYR A O 1
ATOM 1619 N N . PHE A 1 201 ? -14.848 13.339 -1.543 1.00 71.56 201 PHE A N 1
ATOM 1620 C CA . PHE A 1 201 ? -14.410 14.722 -1.686 1.00 71.56 201 PHE A CA 1
ATOM 1621 C C . PHE A 1 201 ? -15.225 15.364 -2.810 1.00 71.56 201 PHE A C 1
ATOM 1623 O O . PHE A 1 201 ? -15.264 14.850 -3.921 1.00 71.56 201 PHE A O 1
ATOM 1630 N N . TYR A 1 202 ? -15.889 16.485 -2.559 1.00 66.06 202 TYR A N 1
ATOM 1631 C CA . TYR A 1 202 ? -16.578 17.224 -3.618 1.00 66.06 202 TYR A CA 1
ATOM 1632 C C . TYR A 1 202 ? -15.626 18.139 -4.369 1.00 66.06 202 TYR A C 1
ATOM 1634 O O . TYR A 1 202 ? -15.783 18.298 -5.571 1.00 66.06 202 TYR A O 1
ATOM 1642 N N . PHE A 1 203 ? -14.606 18.668 -3.692 1.00 68.00 203 PHE A N 1
ATOM 1643 C CA . PHE A 1 203 ? -13.558 19.504 -4.272 1.00 68.00 203 PHE A CA 1
ATOM 1644 C C . PHE A 1 203 ? -12.229 19.072 -3.653 1.00 68.00 203 PHE A C 1
ATOM 1646 O O . PHE A 1 203 ? -12.017 19.233 -2.452 1.00 68.00 203 PHE A O 1
ATOM 1653 N N . LYS A 1 204 ? -11.376 18.416 -4.445 1.00 55.19 204 LYS A N 1
ATOM 1654 C CA . LYS A 1 204 ? -10.087 17.882 -3.975 1.00 55.19 204 LYS A CA 1
ATOM 1655 C C . LYS A 1 204 ? -8.941 18.883 -4.166 1.00 55.19 204 LYS A C 1
ATOM 1657 O O . LYS A 1 204 ? -7.926 18.772 -3.488 1.00 55.19 204 LYS A O 1
ATOM 1662 N N . ASP A 1 205 ? -9.117 19.848 -5.064 1.00 51.75 205 ASP A N 1
ATOM 1663 C CA . ASP A 1 205 ? -8.033 20.703 -5.535 1.00 51.75 205 ASP A CA 1
ATOM 1664 C C . ASP A 1 205 ? -7.946 21.973 -4.678 1.00 51.75 205 ASP A C 1
ATOM 1666 O O . ASP A 1 205 ? -8.810 22.847 -4.733 1.00 51.75 205 ASP A O 1
ATOM 1670 N N . TRP A 1 206 ? -6.895 22.045 -3.860 1.00 46.06 206 TRP A N 1
ATOM 1671 C CA . TRP A 1 206 ? -6.526 23.203 -3.049 1.00 46.06 206 TRP A CA 1
ATOM 1672 C C . TRP A 1 206 ? -5.067 23.599 -3.321 1.00 46.06 206 TRP A C 1
ATOM 1674 O O . TRP A 1 206 ? -4.182 22.774 -3.104 1.00 46.06 206 TRP A O 1
ATOM 1684 N N . PRO A 1 207 ? -4.802 24.871 -3.665 1.00 49.38 207 PRO A N 1
ATOM 1685 C CA . PRO A 1 207 ? -4.973 25.412 -5.010 1.00 49.38 207 PRO A CA 1
ATOM 1686 C C . PRO A 1 207 ? -3.866 24.945 -5.985 1.00 49.38 207 PRO A C 1
ATOM 1688 O O . PRO A 1 207 ? -2.746 24.627 -5.587 1.00 49.38 207 PRO A O 1
ATOM 1691 N N . SER A 1 208 ? -4.152 24.983 -7.291 1.00 43.50 208 SER A N 1
ATOM 1692 C CA . SER A 1 208 ? -3.103 25.041 -8.315 1.00 43.50 208 SER A CA 1
ATOM 1693 C C . SER A 1 208 ? -2.261 26.302 -8.105 1.00 43.50 208 SER A C 1
ATOM 1695 O O . SER A 1 208 ? -2.798 27.363 -7.786 1.00 43.50 208 SER A O 1
ATOM 1697 N N . SER A 1 209 ? -0.953 26.212 -8.326 1.00 43.09 209 SER A N 1
ATOM 1698 C CA . SER A 1 209 ? 0.056 27.270 -8.151 1.00 43.09 209 SER A CA 1
ATOM 1699 C C . SER A 1 209 ? -0.124 28.531 -9.026 1.00 43.09 209 SER A C 1
ATOM 1701 O O . SER A 1 209 ? 0.806 29.318 -9.170 1.00 43.09 209 SER A O 1
ATOM 1703 N N . THR A 1 210 ? -1.300 28.755 -9.616 1.00 44.69 210 THR A N 1
ATOM 1704 C CA . THR A 1 210 ? -1.529 29.715 -10.708 1.00 44.69 210 THR A CA 1
ATOM 1705 C C . THR A 1 210 ? -2.748 30.631 -10.545 1.00 44.69 210 THR A C 1
ATOM 1707 O O . THR A 1 210 ? -3.206 31.207 -11.529 1.00 44.69 210 THR A O 1
ATOM 1710 N N . GLY A 1 211 ? -3.273 30.865 -9.338 1.00 38.91 211 GLY A N 1
ATOM 1711 C CA . GLY A 1 211 ? -4.282 31.921 -9.190 1.00 38.91 211 GLY A CA 1
ATOM 1712 C C . GLY A 1 211 ? -4.808 32.131 -7.780 1.00 38.91 211 GLY A C 1
ATOM 1713 O O . GLY A 1 211 ? -5.066 31.181 -7.052 1.00 38.91 211 GLY A O 1
ATOM 1714 N N . ALA A 1 212 ? -4.996 33.399 -7.416 1.00 38.81 212 ALA A N 1
ATOM 1715 C CA . ALA A 1 212 ? -5.498 33.888 -6.133 1.00 38.81 212 ALA A CA 1
ATOM 1716 C C . ALA A 1 212 ? -7.001 33.598 -5.905 1.00 38.81 212 ALA A C 1
ATOM 1718 O O . ALA A 1 212 ? -7.782 34.500 -5.610 1.00 38.81 212 ALA A O 1
ATOM 1719 N N . GLY A 1 213 ? -7.418 32.342 -6.059 1.00 43.97 213 GLY A N 1
ATOM 1720 C CA . GLY A 1 213 ? -8.750 31.866 -5.703 1.00 43.97 213 GLY A CA 1
ATOM 1721 C C . GLY A 1 213 ? -8.694 31.121 -4.377 1.00 43.97 213 GLY A C 1
ATOM 1722 O O . GLY A 1 213 ? -8.016 30.102 -4.266 1.00 43.97 213 GLY A O 1
ATOM 1723 N N . LEU A 1 214 ? -9.405 31.623 -3.367 1.00 50.03 214 LEU A N 1
ATOM 1724 C CA . LEU A 1 214 ? -9.699 30.870 -2.150 1.00 50.03 214 LEU A CA 1
ATOM 1725 C C . LEU A 1 214 ? -10.437 29.600 -2.587 1.00 50.03 214 LEU A C 1
ATOM 1727 O O . LEU A 1 214 ? -11.569 29.678 -3.065 1.00 50.03 214 LEU A O 1
ATOM 1731 N N . GLY A 1 215 ? -9.781 28.442 -2.501 1.00 52.16 215 GLY A N 1
ATOM 1732 C CA . GLY A 1 215 ? -10.452 27.177 -2.772 1.00 52.16 215 GLY A CA 1
ATOM 1733 C C . GLY A 1 215 ? -11.623 26.994 -1.804 1.00 52.16 215 GLY A C 1
ATOM 1734 O O . GLY A 1 215 ? -11.708 27.643 -0.762 1.00 52.16 215 GLY A O 1
ATOM 1735 N N . LEU A 1 216 ? -12.521 26.068 -2.097 1.00 54.91 216 LEU A N 1
ATOM 1736 C CA . LEU A 1 216 ? -13.429 25.508 -1.101 1.00 54.91 216 LEU A CA 1
ATOM 1737 C C . LEU A 1 216 ? -13.120 24.024 -1.048 1.00 54.91 216 LEU A C 1
ATOM 1739 O O . LEU A 1 216 ? -13.223 23.341 -2.061 1.00 54.91 216 LEU A O 1
ATOM 1743 N N . GLY A 1 217 ? -12.700 23.528 0.113 1.00 60.97 217 GLY A N 1
ATOM 1744 C CA . GLY A 1 217 ? -12.518 22.099 0.331 1.00 60.97 217 GLY A CA 1
ATOM 1745 C C . GLY A 1 217 ? -13.779 21.554 0.979 1.00 60.97 217 GLY A C 1
ATOM 1746 O O . GLY A 1 217 ? -14.042 21.868 2.134 1.00 60.97 217 GLY A O 1
ATOM 1747 N N . LEU A 1 218 ? -14.567 20.752 0.268 1.00 67.94 218 LEU A N 1
ATOM 1748 C CA . LEU A 1 218 ? -15.725 20.072 0.853 1.00 67.94 218 LEU A CA 1
ATOM 1749 C C . LEU A 1 218 ? -15.510 18.570 0.739 1.00 67.94 218 LEU A C 1
ATOM 1751 O O . LEU A 1 218 ? -15.279 18.049 -0.355 1.00 67.94 218 LEU A O 1
ATOM 1755 N N . TRP A 1 219 ? -15.606 17.869 1.860 1.00 73.44 219 TRP A N 1
ATOM 1756 C CA . TRP A 1 219 ? -15.620 16.413 1.880 1.00 73.44 219 TRP A CA 1
ATOM 1757 C C . TRP A 1 219 ? -16.629 15.911 2.897 1.00 73.44 219 TRP A C 1
ATOM 1759 O O . TRP A 1 219 ? -16.857 16.549 3.917 1.00 73.44 219 TRP A O 1
ATOM 1769 N N . GLY A 1 220 ? -17.235 14.767 2.630 1.00 71.62 220 GLY A N 1
ATOM 1770 C CA . GLY A 1 220 ? -18.092 14.091 3.589 1.00 71.62 220 GLY A CA 1
ATOM 1771 C C . GLY A 1 220 ? -17.643 12.664 3.834 1.00 71.62 220 GLY A C 1
ATOM 1772 O O . GLY A 1 220 ? -16.805 12.112 3.116 1.00 71.62 220 GLY A O 1
ATOM 1773 N N . ARG A 1 221 ? -18.167 12.087 4.906 1.00 81.06 221 ARG A N 1
ATOM 1774 C CA . ARG A 1 221 ? -17.978 10.695 5.281 1.00 81.06 221 ARG A CA 1
ATOM 1775 C C . ARG A 1 221 ? -19.282 10.149 5.813 1.00 81.06 221 ARG A C 1
ATOM 1777 O O . ARG A 1 221 ? -19.849 10.710 6.741 1.00 81.06 221 ARG A O 1
ATOM 1784 N N . VAL A 1 222 ? -19.692 9.017 5.274 1.00 78.19 222 VAL A N 1
ATOM 1785 C CA . VAL A 1 222 ? -20.733 8.182 5.863 1.00 78.19 222 VAL A CA 1
ATOM 1786 C C . VAL A 1 222 ? -20.049 6.947 6.423 1.00 78.19 222 VAL A C 1
ATOM 1788 O O . VAL A 1 222 ? -19.271 6.304 5.721 1.00 78.19 222 VAL A O 1
ATOM 1791 N N . SER A 1 223 ? -20.294 6.640 7.689 1.00 80.19 223 SER A N 1
ATOM 1792 C CA . SER A 1 223 ? -19.773 5.463 8.372 1.00 80.19 223 SER A CA 1
ATOM 1793 C C . SER A 1 223 ? -20.929 4.718 9.006 1.00 80.19 223 SER A C 1
ATOM 1795 O O . SER A 1 223 ? -21.595 5.239 9.894 1.00 80.19 223 SER A O 1
ATOM 1797 N N . ASN A 1 224 ? -21.153 3.493 8.555 1.00 77.62 224 ASN A N 1
ATOM 1798 C CA . ASN A 1 224 ? -22.083 2.575 9.185 1.00 77.62 224 ASN A CA 1
ATOM 1799 C C . ASN A 1 224 ? -21.277 1.587 10.014 1.00 77.62 224 ASN A C 1
ATOM 1801 O O . ASN A 1 224 ? -20.238 1.098 9.569 1.00 77.62 224 ASN A O 1
ATOM 1805 N N . GLU A 1 225 ? -21.743 1.308 11.216 1.00 77.19 225 GLU A N 1
ATOM 1806 C CA . GLU A 1 225 ? -21.150 0.360 12.138 1.00 77.19 225 GLU A CA 1
ATOM 1807 C C . GLU A 1 225 ? -22.264 -0.478 12.750 1.00 77.19 225 GLU A C 1
ATOM 1809 O O . GLU A 1 225 ? -23.225 0.045 13.308 1.00 77.19 225 GLU A O 1
ATOM 1814 N N . ILE A 1 226 ? -22.123 -1.789 12.635 1.00 78.81 226 ILE A N 1
ATOM 1815 C CA . ILE A 1 226 ? -22.955 -2.765 13.319 1.00 78.81 226 ILE A CA 1
ATOM 1816 C C . ILE A 1 226 ? -22.037 -3.465 14.299 1.00 78.81 226 ILE A C 1
ATOM 1818 O O . ILE A 1 226 ? -21.002 -3.998 13.888 1.00 78.81 226 ILE A O 1
ATOM 1822 N N . ALA A 1 227 ? -22.412 -3.489 15.571 1.00 72.44 227 ALA A N 1
ATOM 1823 C CA . ALA A 1 227 ? -21.750 -4.362 16.520 1.00 72.44 227 ALA A CA 1
ATOM 1824 C C . ALA A 1 227 ? -22.748 -5.213 17.294 1.00 72.44 227 ALA A C 1
ATOM 1826 O O . ALA A 1 227 ? -23.878 -4.804 17.563 1.00 72.44 227 ALA A O 1
ATOM 1827 N N . GLY A 1 228 ? -22.322 -6.418 17.644 1.00 68.62 228 GLY A N 1
ATOM 1828 C CA . GLY A 1 228 ? -23.127 -7.354 18.412 1.00 68.62 228 GLY A CA 1
ATOM 1829 C C . GLY A 1 228 ? -22.345 -8.602 18.794 1.00 68.62 228 GLY A C 1
ATOM 1830 O O . GLY A 1 228 ? -21.235 -8.842 18.323 1.00 68.62 228 GLY A O 1
ATOM 1831 N N . GLY A 1 229 ? -22.942 -9.412 19.655 1.00 63.25 229 GLY A N 1
ATOM 1832 C CA . GLY A 1 229 ? -22.367 -10.646 20.170 1.00 63.25 229 GLY A CA 1
ATOM 1833 C C . GLY A 1 229 ? -23.466 -11.527 20.747 1.00 63.25 229 GLY A C 1
ATOM 1834 O O . GLY A 1 229 ? -24.590 -11.070 20.952 1.00 63.25 229 GLY A O 1
ATOM 1835 N N . LEU A 1 230 ? -23.152 -12.799 21.010 1.00 58.88 230 LEU A N 1
ATOM 1836 C CA . LEU A 1 230 ? -24.125 -13.763 21.544 1.00 58.88 230 LEU A CA 1
ATOM 1837 C C . LEU A 1 230 ? -24.707 -13.324 22.906 1.00 58.88 230 LEU A C 1
ATOM 1839 O O . LEU A 1 230 ? -25.804 -13.733 23.264 1.00 58.88 230 LEU A O 1
ATOM 1843 N N . LEU A 1 231 ? -23.961 -12.492 23.643 1.00 58.28 231 LEU A N 1
ATOM 1844 C CA . LEU A 1 231 ? -24.279 -12.001 24.987 1.00 58.28 231 LEU A CA 1
ATOM 1845 C C . LEU A 1 231 ? -24.146 -10.470 25.118 1.00 58.28 231 LEU A C 1
ATOM 1847 O O . LEU A 1 231 ? -24.113 -9.962 26.233 1.00 58.28 231 LEU A O 1
ATOM 1851 N N . SER A 1 232 ? -24.022 -9.729 24.009 1.00 59.25 232 SER A N 1
ATOM 1852 C CA . SER A 1 232 ? -23.863 -8.268 24.043 1.00 59.25 232 SER A CA 1
ATOM 1853 C C . SER A 1 232 ? -25.058 -7.562 23.415 1.00 59.25 232 SER A C 1
ATOM 1855 O O . SER A 1 232 ? -25.700 -8.084 22.501 1.00 59.25 232 SER A O 1
ATOM 1857 N N . THR A 1 233 ? -25.309 -6.331 23.855 1.00 58.50 233 THR A N 1
ATOM 1858 C CA . THR A 1 233 ? -26.254 -5.422 23.206 1.00 58.50 233 THR A CA 1
ATOM 1859 C C . THR A 1 233 ? -25.859 -5.256 21.743 1.00 58.50 233 THR A C 1
ATOM 1861 O O . THR A 1 233 ? -24.694 -4.989 21.426 1.00 58.50 233 THR A O 1
ATOM 1864 N N . LYS A 1 234 ? -26.818 -5.471 20.843 1.00 71.56 234 LYS A N 1
ATOM 1865 C CA . LYS A 1 234 ? -26.638 -5.212 19.416 1.00 71.56 234 LYS A CA 1
ATOM 1866 C C . LYS A 1 234 ? -26.878 -3.729 19.194 1.00 71.56 234 LYS A C 1
ATOM 1868 O O . LYS A 1 234 ? -27.863 -3.194 19.693 1.00 71.56 234 LYS A O 1
ATOM 1873 N N . PHE A 1 235 ? -26.001 -3.062 18.461 1.00 73.38 235 PHE A N 1
ATOM 1874 C CA . PHE A 1 235 ? -26.233 -1.675 18.086 1.00 73.38 235 PHE A CA 1
ATOM 1875 C C . PHE A 1 235 ? -25.926 -1.446 16.614 1.00 73.38 235 PHE A C 1
ATOM 1877 O O . PHE A 1 235 ? -24.989 -2.021 16.051 1.00 73.38 235 PHE A O 1
ATOM 1884 N N . LEU A 1 236 ? -26.722 -0.564 16.013 1.00 74.00 236 LEU A N 1
ATOM 1885 C CA . LEU A 1 236 ? -26.465 0.027 14.714 1.00 74.00 236 LEU A CA 1
ATOM 1886 C C . LEU A 1 236 ? -26.124 1.501 14.935 1.00 74.00 236 LEU A C 1
ATOM 1888 O O . LEU A 1 236 ? -26.940 2.301 15.398 1.00 74.00 236 LEU A O 1
ATOM 1892 N N . ARG A 1 237 ? -24.897 1.873 14.591 1.00 73.06 237 ARG A N 1
ATOM 1893 C CA . ARG A 1 237 ? -24.437 3.259 14.590 1.00 73.06 237 ARG A CA 1
ATOM 1894 C C . ARG A 1 237 ? -24.258 3.702 13.148 1.00 73.06 237 ARG A C 1
ATOM 1896 O O . ARG A 1 237 ? -23.436 3.149 12.423 1.00 73.06 237 ARG A O 1
ATOM 1903 N N . SER A 1 238 ? -25.006 4.723 12.748 1.00 72.75 238 SER A N 1
ATOM 1904 C CA . SER A 1 238 ? -24.808 5.396 11.468 1.00 72.75 238 SER A CA 1
ATOM 1905 C C . SER A 1 238 ? -24.349 6.822 11.726 1.00 72.75 238 SER A C 1
ATOM 1907 O O . SER A 1 238 ? -25.083 7.652 12.266 1.00 72.75 238 SER A O 1
ATOM 1909 N N . GLU A 1 239 ? -23.125 7.117 11.311 1.00 72.38 239 GLU A N 1
ATOM 1910 C CA . GLU A 1 239 ? -22.556 8.454 11.362 1.00 72.38 239 GLU A CA 1
ATOM 1911 C C . GLU A 1 239 ? -22.510 9.045 9.964 1.00 72.38 239 GLU A C 1
ATOM 1913 O O . GLU A 1 239 ? -21.870 8.494 9.065 1.00 72.38 239 GLU A O 1
ATOM 1918 N N . SER A 1 240 ? -23.142 10.201 9.789 1.00 69.81 240 SER A N 1
ATOM 1919 C CA . SER A 1 240 ? -22.966 11.010 8.592 1.00 69.81 240 SER A CA 1
ATOM 1920 C C . SER A 1 240 ? -22.290 12.312 8.969 1.00 69.81 240 SER A C 1
ATOM 1922 O O . SER A 1 240 ? -22.672 13.012 9.910 1.00 69.81 240 SER A O 1
ATOM 1924 N N . PHE A 1 241 ? -21.236 12.612 8.235 1.00 72.00 241 PHE A N 1
ATOM 1925 C CA . PHE A 1 241 ? -20.322 13.678 8.546 1.00 72.00 241 PHE A CA 1
ATOM 1926 C C . PHE A 1 241 ? -20.050 14.498 7.271 1.00 72.00 241 PHE A C 1
ATOM 1928 O O . PHE A 1 241 ? -19.779 13.928 6.215 1.00 72.00 241 PHE A O 1
ATOM 1935 N N . THR A 1 242 ? -20.093 15.835 7.345 1.00 70.25 242 THR A N 1
ATOM 1936 C CA . THR A 1 242 ? -19.714 16.734 6.233 1.00 70.25 242 THR A CA 1
ATOM 1937 C C . THR A 1 242 ? -18.806 17.870 6.720 1.00 70.25 242 THR A C 1
ATOM 1939 O O . THR A 1 242 ? -19.161 18.622 7.622 1.00 70.25 242 THR A O 1
ATOM 1942 N N . HIS A 1 243 ? -17.616 17.987 6.123 1.00 66.06 243 HIS A N 1
ATOM 1943 C CA . HIS A 1 243 ? -16.555 18.942 6.457 1.00 66.06 243 HIS A CA 1
ATOM 1944 C C . HIS A 1 243 ? -16.479 19.970 5.338 1.00 66.06 243 HIS A C 1
ATOM 1946 O O . HIS A 1 243 ? -16.092 19.636 4.216 1.00 66.06 243 HIS A O 1
ATOM 1952 N N . LEU A 1 244 ? -16.768 21.223 5.677 1.00 62.41 244 LEU A N 1
ATOM 1953 C CA . LEU A 1 244 ? -16.511 22.378 4.829 1.00 62.41 244 LEU A CA 1
ATOM 1954 C C . LEU A 1 244 ? -15.279 23.120 5.363 1.00 62.41 244 LEU A C 1
ATOM 1956 O O . LEU A 1 244 ? -15.273 23.588 6.499 1.00 62.41 244 LEU A O 1
ATOM 1960 N N . TYR A 1 245 ? -14.242 23.232 4.540 1.00 61.31 245 TYR A N 1
ATOM 1961 C CA . TYR A 1 245 ? -13.109 24.117 4.775 1.00 61.31 245 TYR A CA 1
ATOM 1962 C C . TYR A 1 245 ? -13.377 25.459 4.092 1.00 61.31 245 TYR A C 1
ATOM 1964 O O . TYR A 1 245 ? -13.532 25.515 2.869 1.00 61.31 245 TYR A O 1
ATOM 1972 N N . TYR A 1 246 ? -13.393 26.530 4.888 1.00 51.94 246 TYR A N 1
ATOM 1973 C CA . TYR A 1 246 ? -13.474 27.908 4.417 1.00 51.94 246 TYR A CA 1
ATOM 1974 C C . TYR A 1 246 ? -12.320 28.728 5.020 1.00 51.94 246 TYR A C 1
ATOM 1976 O O . TYR A 1 246 ? -12.211 28.808 6.246 1.00 51.94 246 TYR A O 1
ATOM 1984 N N . PRO A 1 247 ? -11.451 29.352 4.208 1.00 50.16 247 PRO A N 1
ATOM 1985 C CA . PRO A 1 247 ? -10.404 30.232 4.710 1.00 50.16 247 PRO A CA 1
ATOM 1986 C C . PRO A 1 247 ? -11.009 31.582 5.126 1.00 50.16 247 PRO A C 1
ATOM 1988 O O . PRO A 1 247 ? -11.427 32.384 4.292 1.00 50.16 247 PRO A O 1
ATOM 1991 N N . LEU A 1 248 ? -11.040 31.869 6.427 1.00 47.22 248 LEU A N 1
ATOM 1992 C CA . LEU A 1 248 ? -11.439 33.184 6.935 1.00 47.22 248 LEU A CA 1
ATOM 1993 C C . LEU A 1 248 ? -10.276 34.176 6.775 1.00 47.22 248 LEU A C 1
ATOM 1995 O O . LEU A 1 248 ? -9.449 34.336 7.669 1.00 47.22 248 LEU A O 1
ATOM 1999 N N . SER A 1 249 ? -10.176 34.853 5.628 1.00 43.81 249 SER A N 1
ATOM 2000 C CA . SER A 1 249 ? -9.153 35.887 5.431 1.00 43.81 249 SER A CA 1
ATOM 2001 C C . SER A 1 249 ? -9.638 37.272 5.873 1.00 43.81 249 SER A C 1
ATOM 2003 O O . SER A 1 249 ? -10.331 37.957 5.122 1.00 43.81 249 SER A O 1
ATOM 2005 N N . ARG A 1 250 ? -9.221 37.688 7.075 1.00 39.62 250 ARG A N 1
ATOM 2006 C CA . ARG A 1 250 ? -8.497 38.943 7.398 1.00 39.62 250 ARG A CA 1
ATOM 2007 C C . ARG A 1 250 ? -8.587 39.197 8.908 1.00 39.62 250 ARG A C 1
ATOM 2009 O O . ARG A 1 250 ? -9.628 39.601 9.407 1.00 39.62 250 ARG A O 1
ATOM 2016 N N . GLY A 1 251 ? -7.475 38.993 9.616 1.00 40.25 251 GLY A N 1
ATOM 2017 C CA . GLY A 1 251 ? -7.262 39.547 10.962 1.00 40.25 251 GLY A CA 1
ATOM 2018 C C . GLY A 1 251 ? -7.034 38.547 12.096 1.00 40.25 251 GLY A C 1
ATOM 2019 O O . GLY A 1 251 ? -6.522 38.950 13.132 1.00 40.25 251 GLY A O 1
ATOM 2020 N N . PHE A 1 252 ? -7.323 37.258 11.911 1.00 35.66 252 PHE A N 1
ATOM 2021 C CA . PHE A 1 252 ? -7.042 36.234 12.920 1.00 35.66 252 PHE A CA 1
ATOM 2022 C C . PHE A 1 252 ? -6.198 35.109 12.325 1.00 35.66 252 PHE A C 1
ATOM 2024 O O . PHE A 1 252 ? -6.558 34.516 11.314 1.00 35.66 252 PHE A O 1
ATOM 2031 N N . VAL A 1 253 ? -5.088 34.782 12.990 1.00 40.34 253 VAL A N 1
ATOM 2032 C CA . VAL A 1 253 ? -4.198 33.636 12.700 1.00 40.34 253 VAL A CA 1
ATOM 2033 C C . VAL A 1 253 ? -4.858 32.309 13.141 1.00 40.34 253 VAL A C 1
ATOM 2035 O O . VAL A 1 253 ? 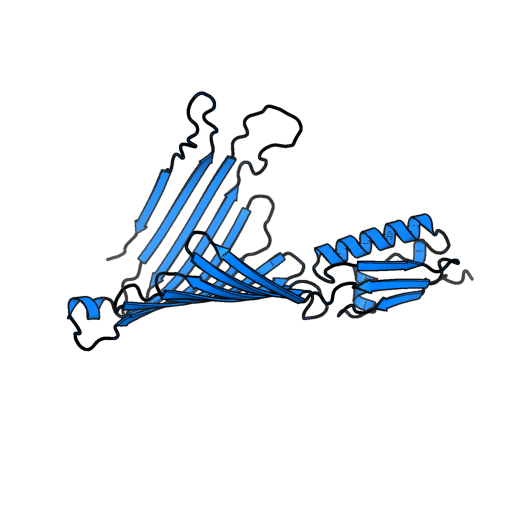-4.197 31.349 13.513 1.00 40.34 253 VAL A O 1
ATOM 2038 N N . SER A 1 254 ? -6.190 32.244 13.133 1.00 36.00 254 SER A N 1
ATOM 2039 C CA . SER A 1 254 ? -6.965 31.102 13.614 1.00 36.00 254 SER A CA 1
ATOM 2040 C C . SER A 1 254 ? -7.839 30.561 12.490 1.00 36.00 254 SER A C 1
ATOM 2042 O O . SER A 1 254 ? -8.709 31.258 11.965 1.00 36.00 254 SER A O 1
ATOM 2044 N N . ILE A 1 255 ? -7.594 29.307 12.113 1.00 40.50 255 ILE A N 1
ATOM 2045 C CA . ILE A 1 255 ? -8.474 28.537 11.236 1.00 40.50 255 ILE A CA 1
ATOM 2046 C C . ILE A 1 255 ? -9.660 28.087 12.092 1.00 40.50 255 ILE A C 1
ATOM 2048 O O . ILE A 1 255 ? -9.562 27.114 12.838 1.00 40.50 255 ILE A O 1
ATOM 2052 N N . THR A 1 256 ? -10.788 28.788 11.996 1.00 36.72 256 THR A N 1
ATOM 2053 C CA . THR A 1 256 ? -12.025 28.350 12.650 1.00 36.72 256 THR A CA 1
ATOM 2054 C C . THR A 1 256 ? -12.668 27.242 11.818 1.00 36.72 256 THR A C 1
ATOM 2056 O O . THR A 1 256 ? -13.128 27.472 10.701 1.00 36.72 256 THR A O 1
ATOM 2059 N N . MET A 1 257 ? -12.691 26.027 12.362 1.00 41.19 257 MET A N 1
ATOM 2060 C CA . MET A 1 257 ? -13.362 24.872 11.765 1.00 41.19 257 MET A CA 1
ATOM 2061 C C . MET A 1 257 ? -14.803 24.794 12.271 1.00 41.19 257 MET A C 1
ATOM 2063 O O . MET A 1 257 ? -15.027 24.688 13.475 1.00 41.19 257 MET A O 1
ATOM 2067 N N . ILE A 1 258 ? -15.784 24.806 11.366 1.00 37.72 258 ILE A N 1
ATOM 2068 C CA . ILE A 1 258 ? -17.176 24.502 11.719 1.00 37.72 258 ILE A CA 1
ATOM 2069 C C . ILE A 1 258 ? -17.386 22.998 11.538 1.00 37.72 258 ILE A C 1
ATOM 2071 O O . ILE A 1 258 ? -17.265 22.462 10.436 1.00 37.72 258 ILE A O 1
ATOM 2075 N N . HIS A 1 259 ? -17.668 22.316 12.645 1.00 39.72 259 HIS A N 1
ATOM 2076 C CA . HIS A 1 259 ? -17.920 20.881 12.698 1.00 39.72 259 HIS A CA 1
ATOM 2077 C C . HIS A 1 259 ? -19.428 20.659 12.859 1.00 39.72 259 HIS A C 1
ATOM 2079 O O . HIS A 1 259 ? -19.980 20.953 13.914 1.00 39.72 259 HIS A O 1
ATOM 2085 N N . ILE A 1 260 ? -20.092 20.121 11.832 1.00 42.00 260 ILE A N 1
ATOM 2086 C CA . ILE A 1 260 ? -21.471 19.628 11.949 1.00 42.00 260 ILE A CA 1
ATOM 2087 C C . ILE A 1 260 ? -21.419 18.103 11.851 1.00 42.00 260 ILE A C 1
ATOM 2089 O O . ILE A 1 260 ? -21.170 17.546 10.784 1.00 42.00 260 ILE A O 1
ATOM 2093 N N . SER A 1 261 ? -21.603 17.439 12.992 1.00 36.22 261 SER A N 1
ATOM 2094 C CA . SER A 1 261 ? -21.721 15.982 13.096 1.00 36.22 261 SER A CA 1
ATOM 2095 C C . SER A 1 261 ? -23.173 15.628 13.385 1.00 36.22 261 SER A C 1
ATOM 2097 O O . SER A 1 261 ? -23.711 16.061 14.401 1.00 36.22 261 SER A O 1
ATOM 2099 N N . ILE A 1 262 ? -23.800 14.833 12.516 1.00 43.44 262 ILE A N 1
ATOM 2100 C CA . ILE A 1 262 ? -25.112 14.239 12.785 1.00 43.44 262 ILE A CA 1
ATOM 2101 C C . ILE A 1 262 ? -24.866 12.758 13.068 1.00 43.44 262 ILE A C 1
ATOM 2103 O O . ILE A 1 262 ? -24.585 11.974 12.160 1.00 43.44 262 ILE A O 1
ATOM 2107 N N . CYS A 1 263 ? -24.931 12.387 14.345 1.00 39.16 263 CYS A N 1
ATOM 2108 C CA . CYS A 1 263 ? -24.834 10.997 14.770 1.00 39.16 263 CYS A CA 1
ATOM 2109 C C . CYS A 1 263 ? -26.238 10.477 15.074 1.00 39.16 263 CYS A C 1
ATOM 2111 O O . CYS A 1 263 ? -26.910 11.007 15.961 1.00 39.16 263 CYS A O 1
ATOM 2113 N N . ILE A 1 264 ? -26.688 9.472 14.323 1.00 44.47 264 ILE A N 1
ATOM 2114 C CA . ILE A 1 264 ? -27.959 8.798 14.578 1.00 44.47 264 ILE A CA 1
ATOM 2115 C C . ILE A 1 264 ? -27.620 7.454 15.218 1.00 44.47 264 ILE A C 1
ATOM 2117 O O . ILE A 1 264 ? -27.052 6.564 14.578 1.00 44.47 264 ILE A O 1
ATOM 2121 N N . TYR A 1 265 ? -27.954 7.325 16.498 1.00 39.19 265 TYR A N 1
ATOM 2122 C CA . TYR A 1 265 ? -27.878 6.064 17.223 1.00 39.19 265 TYR A CA 1
ATOM 2123 C C . TYR A 1 265 ? -29.230 5.369 17.106 1.00 39.19 265 TYR A C 1
ATOM 2125 O O . TYR A 1 265 ? -30.234 5.905 17.572 1.00 39.19 265 TYR A O 1
ATOM 2133 N N . ILE A 1 266 ? -29.257 4.195 16.477 1.00 45.38 266 ILE A N 1
ATOM 2134 C CA . ILE A 1 266 ? -30.430 3.322 16.493 1.00 45.38 266 ILE A CA 1
ATOM 2135 C C . ILE A 1 266 ? -30.058 2.128 17.366 1.00 45.38 266 ILE A C 1
ATOM 2137 O O . ILE A 1 266 ? -29.307 1.238 16.964 1.00 45.38 266 ILE A O 1
ATOM 2141 N N . THR A 1 267 ? -30.528 2.162 18.607 1.00 41.06 267 THR A N 1
ATOM 2142 C CA . THR A 1 267 ? -30.444 1.037 19.536 1.00 41.06 267 THR A CA 1
ATOM 2143 C C . THR A 1 267 ? -31.799 0.348 19.546 1.00 41.06 267 THR A C 1
ATOM 2145 O O . THR A 1 267 ? -32.771 0.937 20.018 1.00 41.06 267 THR A O 1
ATOM 2148 N N . ASP A 1 268 ? -31.866 -0.874 19.023 1.00 38.59 268 ASP A N 1
ATOM 2149 C CA . ASP A 1 268 ? -33.011 -1.743 19.287 1.00 38.59 268 ASP A CA 1
ATOM 2150 C C . ASP A 1 268 ? -32.887 -2.227 20.741 1.00 38.59 268 ASP A C 1
ATOM 2152 O O . ASP A 1 268 ? -31.866 -2.815 21.112 1.00 38.59 268 ASP A O 1
ATOM 2156 N N . TYR A 1 269 ? -33.886 -1.895 21.564 1.00 36.78 269 TYR A N 1
ATOM 2157 C CA . TYR A 1 269 ? -34.061 -2.445 22.912 1.00 36.78 269 TYR A CA 1
ATOM 2158 C C . TYR A 1 269 ? -34.567 -3.887 22.839 1.00 36.78 269 TYR A C 1
ATOM 2160 O O . TYR A 1 269 ? -35.493 -4.141 22.035 1.00 36.78 269 TYR A O 1
#

Organism: Heterostelium pallidum (strain ATCC 26659 / Pp 5 / PN500) (NCBI:txid670386)

Sequence (269 aa):
MEMNKTIDLEFENIRSNSEYLRRTYFKNIDRYYGTRAHLRDYIEDGIILMERDGILSQGDYLVSDDGSRVTVTAIKRGISLDTSFNTDLTKKTTLSMINPFGHGGELGGEASVGIFKTLNGSLYYKDKLGNKLEISKKLENPIELYVEETCITFAPKNYGRHYFSLYAGDRRTFITGENKDEEMRNHTGLSHKLSLSHRYFYFKDWPSSTGAGLGLGLWGRVSNEIAGGLLSTKFLRSESFTHLYYPLSRGFVSITMIHISICIYITDY

Solvent-accessible surface area (backbone atoms only — not comparable to full-atom values): 14405 Å² total; per-residue (Å²): 132,84,75,81,65,67,57,46,78,46,76,40,77,51,64,44,56,66,68,58,48,36,64,72,56,44,69,65,54,46,79,34,59,69,39,60,68,65,38,49,56,52,49,51,54,29,43,54,49,33,38,72,27,21,46,36,69,38,72,48,74,49,68,44,95,74,36,47,37,36,41,40,33,36,78,43,88,31,68,49,78,48,77,49,75,45,95,78,60,30,38,37,38,38,40,36,31,42,14,81,81,35,74,26,9,36,39,34,38,38,40,34,43,38,78,65,57,31,39,39,39,34,42,36,43,28,44,43,81,51,33,33,42,33,43,37,40,39,37,36,45,86,69,59,41,37,40,39,35,41,35,43,34,42,30,58,46,64,59,89,49,40,40,51,36,41,38,42,31,41,39,37,32,44,74,66,71,92,83,72,49,70,74,61,58,71,63,42,47,59,36,40,37,40,32,44,36,40,37,37,42,82,36,83,72,71,68,69,99,81,61,100,60,87,52,59,42,34,35,36,34,42,35,42,35,42,34,32,38,102,89,40,80,50,39,42,41,43,37,43,38,52,46,60,48,64,84,74,88,81,91,58,103,61,88,76,77,65,85,57,76,52,74,51,77,50,69,75,130

Secondary structure (DSSP, 8-state):
-------EEEEES-SS-HHHHHHHT-TTGGGGTT-HHHHHHHHHHHHHHHHHTTS-SSEEEEE-TTSSEEEEEESS-SEEEEEEE-TT--EEEEEEEE-TTSSS-EEEEEEEE-TTS-EEEEEEEE-TT--EEEEEEEEE-SSSEEEEEEEEEEEPPPBTTEEEEEEEEEEEEEE-SS---HHHHHT-EEEEEEEEEEEEES------TT------EEEEEEEEEEEEETTEEEEEEEEEEEEEE----SS-S-----EEEEEEEE---

Foldseek 3Di:
DPDLQAAAEAEELFPADPVCLCVPQVVPLSVCQQVVVVSVVSVVSSQVLCCLLQRAVDKDKDADPNRRYIYIYRPDNQWDWDWDQDPQRKIKIKIKGTCPPRQTWIWIKMWIAGPQRKTKIKIWTAGSQGWIWMWMWIWGCNDQKIKIKTWIKTWGDDDPFKTKIKIWIKIFIDGDDPPPDPVSVVRGDIKIKIKIKMKGWPDPDDDDPPDDDFDKTKMKMWMWMWMDDPPDFTWIKIKIWIWIQGDPDDDDPDRDTDGDIDIDTDGDD

Radius of gyration: 26.03 Å; Cα contacts (8 Å, |Δi|>4): 593; chains: 1; bounding box: 60×53×89 Å

Nearest PDB structures (foldseek):
  2wjr-assembly1_A  TM=4.864E-01  e=3.007E-01  Escherichia coli K-12
  8blw-assembly1_A  TM=3.723E-01  e=2.568E+00  Bacteroides thetaiotaomicron VPI-5482

Mean predicted aligned error: 12.34 Å

pLDDT: mean 77.52, std 17.42, range [35.66, 95.75]